Protein AF-0000000079731225 (afdb_homodimer)

Structure (mmCIF, N/CA/C/O backbone):
data_AF-0000000079731225-model_v1
#
loop_
_entity.id
_entity.type
_entity.pdbx_description
1 polymer 'Tetrapyrrole biosynthesis glutamyl-tRNA reductase dimerisation domain-containing protein'
#
loop_
_atom_site.group_PDB
_atom_site.id
_atom_site.type_symbol
_atom_site.label_atom_id
_atom_site.label_alt_id
_atom_site.label_comp_id
_atom_site.label_asym_id
_atom_site.label_entity_id
_atom_site.label_seq_id
_atom_site.pdbx_PDB_ins_code
_atom_site.Cartn_x
_atom_site.Cartn_y
_atom_site.Cartn_z
_atom_site.occupancy
_atom_site.B_iso_or_equiv
_atom_site.auth_seq_id
_atom_site.auth_comp_id
_atom_site.auth_asym_id
_atom_site.auth_atom_id
_atom_site.pdbx_PDB_model_num
ATOM 1 N N . MET A 1 1 ? -13.406 19.719 7.578 1 66.44 1 MET A N 1
ATOM 2 C CA . MET A 1 1 ? -13.445 18.781 6.449 1 66.44 1 MET A CA 1
ATOM 3 C C . MET A 1 1 ? -14.836 18.188 6.289 1 66.44 1 MET A C 1
ATOM 5 O O . MET A 1 1 ? -15.422 17.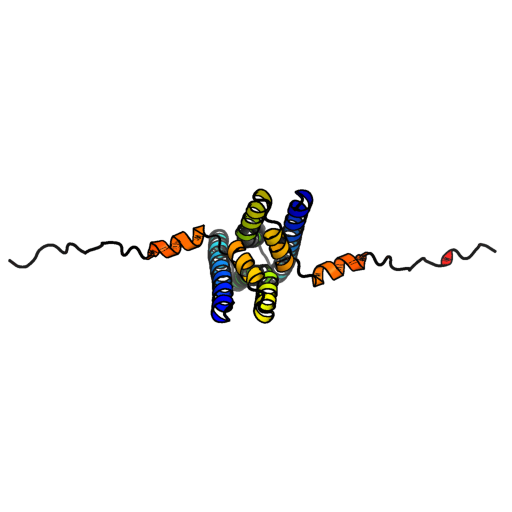688 7.254 1 66.44 1 MET A O 1
ATOM 9 N N . THR A 1 2 ? -15.281 18.391 5.051 1 76.5 2 THR A N 1
ATOM 10 C CA . THR A 1 2 ? -16.625 17.859 4.828 1 76.5 2 THR A CA 1
ATOM 11 C C . THR A 1 2 ? -16.578 16.359 4.609 1 76.5 2 THR A C 1
ATOM 13 O O . THR A 1 2 ? -15.562 15.812 4.18 1 76.5 2 THR A O 1
ATOM 16 N N . PRO A 1 3 ? -17.625 15.68 5.082 1 78 3 PRO A N 1
ATOM 17 C CA . PRO A 1 3 ? -17.703 14.234 4.844 1 78 3 PRO A CA 1
ATOM 18 C C . PRO A 1 3 ? -17.5 13.867 3.377 1 78 3 PRO A C 1
ATOM 20 O O . PRO A 1 3 ? -16.859 12.852 3.08 1 78 3 PRO A O 1
ATOM 23 N N . ALA A 1 4 ? -17.906 14.703 2.543 1 80.88 4 ALA A N 1
ATOM 24 C CA . ALA A 1 4 ? -17.75 14.445 1.114 1 80.88 4 ALA A CA 1
ATOM 25 C C . ALA A 1 4 ? -16.266 14.438 0.719 1 80.88 4 ALA A C 1
ATOM 27 O O . ALA A 1 4 ? -15.844 13.633 -0.108 1 80.88 4 ALA A O 1
ATOM 28 N N . GLU A 1 5 ? -15.547 15.25 1.285 1 78.56 5 GLU A N 1
ATOM 29 C CA . GLU A 1 5 ? -14.117 15.328 0.989 1 78.56 5 GLU A CA 1
ATOM 30 C C . GLU A 1 5 ? -13.383 14.086 1.482 1 78.56 5 GLU A C 1
ATOM 32 O O . GLU A 1 5 ? -12.5 13.562 0.795 1 78.56 5 GLU A O 1
ATOM 37 N N . ALA A 1 6 ? -13.82 13.609 2.602 1 80.31 6 ALA A N 1
ATOM 38 C CA . ALA A 1 6 ? -13.211 12.406 3.162 1 80.31 6 ALA A CA 1
ATOM 39 C C . ALA A 1 6 ? -13.492 11.188 2.283 1 80.31 6 ALA A C 1
ATOM 41 O O . ALA A 1 6 ? -12.594 10.383 2.016 1 80.31 6 ALA A O 1
ATOM 42 N N . VAL A 1 7 ? -14.68 11.125 1.823 1 84.31 7 VAL A N 1
ATOM 43 C CA . VAL A 1 7 ? -15.094 10.008 0.977 1 84.31 7 VAL A CA 1
ATOM 44 C C . VAL A 1 7 ? -14.328 10.055 -0.344 1 84.31 7 VAL A C 1
ATOM 46 O O . VAL A 1 7 ? -13.891 9.016 -0.851 1 84.31 7 VAL A O 1
ATOM 49 N N . ARG A 1 8 ? -14.133 11.234 -0.819 1 84.19 8 ARG A N 1
ATOM 50 C CA . ARG A 1 8 ? -13.406 11.398 -2.072 1 84.19 8 ARG A CA 1
ATOM 51 C C . ARG A 1 8 ? -11.938 11.008 -1.905 1 84.19 8 ARG A C 1
ATOM 53 O O . ARG A 1 8 ? -11.352 10.391 -2.795 1 84.19 8 ARG A O 1
ATOM 60 N N . ALA A 1 9 ? -11.359 11.359 -0.858 1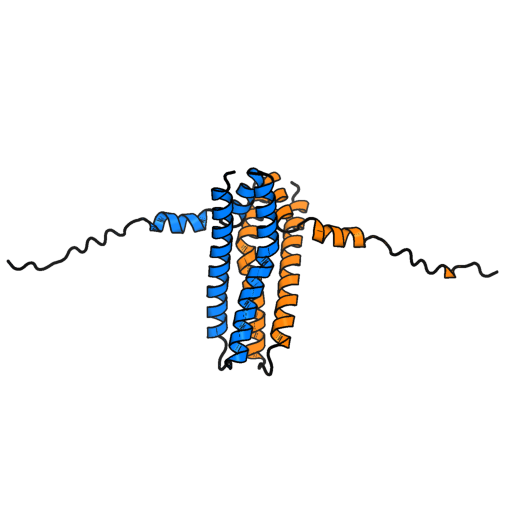 82.88 9 ALA A N 1
ATOM 61 C CA . ALA A 1 9 ? -9.977 11 -0.566 1 82.88 9 ALA A CA 1
ATOM 62 C C . ALA A 1 9 ? -9.812 9.484 -0.494 1 82.88 9 ALA A C 1
ATOM 64 O O . ALA A 1 9 ? -8.875 8.93 -1.08 1 82.88 9 ALA A O 1
ATOM 65 N N . LEU A 1 10 ? -10.758 8.867 0.137 1 88.75 10 LEU A N 1
ATOM 66 C CA . LEU A 1 10 ? -10.734 7.414 0.266 1 88.75 10 LEU A CA 1
ATOM 67 C C . LEU A 1 10 ? -10.875 6.746 -1.098 1 88.75 10 LEU A C 1
ATOM 69 O O . LEU A 1 10 ? -10.156 5.789 -1.399 1 88.75 10 LEU A O 1
ATOM 73 N N . ALA A 1 11 ? -11.75 7.312 -1.838 1 90.62 11 ALA A N 1
ATOM 74 C CA . ALA A 1 11 ? -11.969 6.773 -3.176 1 90.62 11 ALA A CA 1
ATOM 75 C C . ALA A 1 11 ? -10.719 6.906 -4.039 1 90.62 11 ALA A C 1
ATOM 77 O O . ALA A 1 11 ? -10.375 5.992 -4.789 1 90.62 11 ALA A O 1
ATOM 78 N N . ALA A 1 12 ? -10.07 7.992 -3.941 1 86.75 12 ALA A N 1
ATOM 79 C CA . ALA A 1 12 ? -8.859 8.227 -4.727 1 86.75 12 ALA A CA 1
ATOM 80 C C . ALA A 1 12 ? -7.762 7.238 -4.355 1 86.75 12 ALA A C 1
ATOM 82 O O . ALA A 1 12 ? -7.062 6.719 -5.23 1 86.75 12 ALA A O 1
ATOM 83 N N . ILE A 1 13 ? -7.652 6.977 -3.143 1 88.88 13 ILE A N 1
ATOM 84 C CA . ILE A 1 13 ? -6.648 6.039 -2.652 1 88.88 13 ILE A CA 1
ATOM 85 C C . ILE A 1 13 ? -6.973 4.633 -3.148 1 88.88 13 ILE A C 1
ATOM 87 O O . ILE A 1 13 ? -6.098 3.924 -3.65 1 88.88 13 ILE A O 1
ATOM 91 N N . HIS A 1 14 ? -8.25 4.293 -3.029 1 92.69 14 HIS A N 1
ATOM 92 C CA . HIS A 1 14 ? -8.664 2.965 -3.463 1 92.69 14 HIS A CA 1
ATOM 93 C C . HIS A 1 14 ? -8.508 2.805 -4.973 1 92.69 14 HIS A C 1
ATOM 95 O O . HIS A 1 14 ? -8.078 1.751 -5.445 1 92.69 14 HIS A O 1
ATOM 101 N N . ASP A 1 15 ? -8.844 3.832 -5.684 1 92.31 15 ASP A N 1
ATOM 102 C CA . ASP A 1 15 ? -8.711 3.789 -7.137 1 92.31 15 ASP A CA 1
ATOM 103 C C . ASP A 1 15 ? -7.254 3.607 -7.551 1 92.31 15 ASP A C 1
ATOM 105 O O . ASP A 1 15 ? -6.949 2.818 -8.445 1 92.31 15 ASP A O 1
ATOM 109 N N . HIS A 1 16 ? -6.387 4.297 -6.961 1 90.38 16 HIS A N 1
ATOM 110 C CA . HIS A 1 16 ? -4.961 4.16 -7.238 1 90.38 16 HIS A CA 1
ATOM 111 C C . HIS A 1 16 ? -4.465 2.758 -6.914 1 90.38 16 HIS A C 1
ATOM 113 O O . HIS A 1 16 ? -3.717 2.162 -7.691 1 90.38 16 HIS A O 1
ATOM 119 N N . GLY A 1 17 ? -4.898 2.229 -5.746 1 94.69 17 GLY A N 1
ATOM 120 C CA . GLY A 1 17 ? -4.562 0.86 -5.391 1 94.69 17 GLY A CA 1
ATOM 121 C C . GLY A 1 17 ? -5.043 -0.157 -6.406 1 94.69 17 GLY A C 1
ATOM 122 O O . GLY A 1 17 ? -4.316 -1.094 -6.746 1 94.69 17 GLY A O 1
ATOM 123 N N . GLU A 1 18 ? -6.238 0.085 -6.875 1 96.19 18 GLU A N 1
ATOM 124 C CA . GLU A 1 18 ? -6.809 -0.816 -7.871 1 96.19 18 GLU A CA 1
ATOM 125 C C . GLU A 1 18 ? -6.023 -0.765 -9.18 1 96.19 18 GLU A C 1
ATOM 127 O O . GLU A 1 18 ? -5.816 -1.794 -9.82 1 96.19 18 GLU A O 1
ATOM 132 N N . GLN A 1 19 ? -5.617 0.366 -9.578 1 95.75 19 GLN A N 1
ATOM 133 C CA . GLN A 1 19 ? -4.805 0.521 -10.781 1 95.75 19 GLN A CA 1
ATOM 134 C C . GLN A 1 19 ? -3.488 -0.243 -10.656 1 95.75 19 GLN A C 1
ATOM 136 O O . GLN A 1 19 ? -3.082 -0.943 -11.586 1 95.75 19 GLN A O 1
ATOM 141 N N . ILE A 1 20 ? -2.844 -0.109 -9.547 1 95.69 20 ILE A N 1
ATOM 142 C CA . ILE A 1 20 ? -1.591 -0.814 -9.297 1 95.69 20 ILE A CA 1
ATOM 143 C C . ILE A 1 20 ? -1.828 -2.322 -9.344 1 95.69 20 ILE A C 1
ATOM 145 O O . ILE A 1 20 ? -1.079 -3.057 -9.992 1 95.69 20 ILE A O 1
ATOM 149 N N . ARG A 1 21 ? -2.854 -2.719 -8.656 1 97.88 21 ARG A N 1
ATOM 150 C CA . ARG A 1 21 ? -3.201 -4.137 -8.609 1 97.88 21 ARG A CA 1
ATOM 151 C C . ARG A 1 21 ? -3.363 -4.707 -10.016 1 97.88 21 ARG A C 1
ATOM 153 O O . ARG A 1 21 ? -2.764 -5.734 -10.344 1 97.88 21 ARG A O 1
ATOM 160 N N . GLN A 1 22 ? -4.129 -4.051 -10.836 1 97.88 22 GLN A N 1
ATOM 161 C CA . GLN A 1 22 ? -4.41 -4.516 -12.188 1 97.88 22 GLN A CA 1
ATOM 162 C C . GLN A 1 22 ? -3.141 -4.539 -13.039 1 97.88 22 GLN A C 1
ATOM 164 O O . GLN A 1 22 ? -2.881 -5.512 -13.75 1 97.88 22 GLN A O 1
ATOM 169 N N . GLN A 1 23 ? -2.355 -3.527 -12.961 1 97.62 23 GLN A N 1
ATOM 170 C CA . GLN A 1 23 ? -1.14 -3.414 -13.758 1 97.62 23 GLN A CA 1
ATOM 171 C C . GLN A 1 23 ? -0.14 -4.508 -13.398 1 97.62 23 GLN A C 1
ATOM 173 O O . GLN A 1 23 ? 0.356 -5.219 -14.273 1 97.62 23 GLN A O 1
ATOM 178 N N . GLU A 1 24 ? 0.112 -4.648 -12.148 1 97.75 24 GLU A N 1
ATOM 179 C CA . GLU A 1 24 ? 1.1 -5.625 -11.695 1 97.75 24 GLU A CA 1
ATOM 180 C C . GLU A 1 24 ? 0.624 -7.051 -11.961 1 97.75 24 GLU A C 1
ATOM 182 O O . GLU A 1 24 ? 1.421 -7.918 -12.32 1 97.75 24 GLU A O 1
ATOM 187 N N . LEU A 1 25 ? -0.674 -7.297 -11.75 1 97.5 25 LEU A N 1
ATOM 188 C CA . LEU A 1 25 ? -1.224 -8.625 -12.016 1 97.5 25 LEU A CA 1
ATOM 189 C C . LEU A 1 25 ? -1.108 -8.977 -13.492 1 97.5 25 LEU A C 1
ATOM 191 O O . LEU A 1 25 ? -0.736 -10.102 -13.844 1 97.5 25 LEU A O 1
ATOM 195 N N . GLU A 1 26 ? -1.42 -8.055 -14.297 1 96.88 26 GLU A N 1
ATOM 196 C CA . GLU A 1 26 ? -1.322 -8.273 -15.734 1 96.88 26 GLU A CA 1
ATOM 197 C C . GLU A 1 26 ? 0.107 -8.617 -16.141 1 96.88 26 GLU A C 1
ATOM 199 O O . GLU A 1 26 ? 0.332 -9.547 -16.922 1 96.88 26 GLU A O 1
ATOM 204 N N . ILE A 1 27 ? 1.068 -7.922 -15.688 1 96.69 27 ILE A N 1
ATOM 205 C CA . ILE A 1 27 ? 2.479 -8.164 -15.977 1 96.69 27 ILE A CA 1
ATOM 206 C C . ILE A 1 27 ? 2.865 -9.57 -15.531 1 96.69 27 ILE A C 1
ATOM 208 O O . ILE A 1 27 ? 3.516 -10.305 -16.281 1 96.69 27 ILE A O 1
ATOM 212 N N . ALA A 1 28 ? 2.447 -9.953 -14.352 1 96.5 28 ALA A N 1
ATOM 213 C CA . ALA A 1 28 ? 2.787 -11.258 -13.797 1 96.5 28 ALA A CA 1
ATOM 214 C C . ALA A 1 28 ? 2.166 -12.383 -14.625 1 96.5 28 ALA A C 1
ATOM 216 O O . ALA A 1 28 ? 2.83 -13.375 -14.938 1 96.5 28 ALA A O 1
ATOM 217 N N . LEU A 1 29 ? 0.93 -12.234 -14.992 1 95.81 29 LEU A N 1
ATOM 218 C CA . LEU A 1 29 ? 0.22 -13.281 -15.711 1 95.81 29 LEU A CA 1
ATOM 219 C C . LEU A 1 29 ? 0.744 -13.414 -17.141 1 95.81 29 LEU A C 1
ATOM 221 O O . LEU A 1 29 ? 0.628 -14.484 -17.75 1 95.81 29 LEU A O 1
ATOM 225 N N . GLN A 1 30 ? 1.358 -12.383 -17.641 1 95.19 30 GLN A N 1
ATOM 226 C CA . GLN A 1 30 ? 1.988 -12.445 -18.953 1 95.19 30 GLN A CA 1
ATOM 227 C C . GLN A 1 30 ? 3.291 -13.234 -18.906 1 95.19 30 GLN A C 1
ATOM 229 O O . GLN A 1 30 ? 3.691 -13.844 -19.906 1 95.19 30 GLN A O 1
ATOM 234 N N . LYS A 1 31 ? 3.865 -13.211 -17.75 1 94 31 LYS A N 1
ATOM 235 C CA . LYS A 1 31 ? 5.152 -13.875 -17.578 1 94 31 LYS A CA 1
ATOM 236 C C . LYS A 1 31 ? 4.969 -15.344 -17.234 1 94 31 LYS A C 1
ATOM 238 O O . LYS A 1 31 ? 5.887 -16.156 -17.406 1 94 31 LYS A O 1
ATOM 243 N N . ILE A 1 32 ? 3.832 -15.648 -16.656 1 88.56 32 ILE A N 1
ATOM 244 C CA . ILE A 1 32 ? 3.602 -17.016 -16.188 1 88.56 32 ILE A CA 1
ATOM 245 C C . ILE A 1 32 ? 2.895 -17.812 -17.297 1 88.56 32 ILE A C 1
ATOM 247 O O . ILE A 1 32 ? 1.778 -17.469 -17.688 1 88.56 32 ILE A O 1
ATOM 251 N N . ASP A 1 33 ? 3.633 -18.844 -17.781 1 82.25 33 ASP A N 1
ATOM 252 C CA . ASP A 1 33 ? 3.02 -19.766 -18.734 1 82.25 33 ASP A CA 1
ATOM 253 C C . ASP A 1 33 ? 2.297 -20.906 -18.031 1 82.25 33 ASP A C 1
ATOM 255 O O . ASP A 1 33 ? 2.754 -21.375 -16.984 1 82.25 33 ASP A O 1
ATOM 259 N N . ASP A 1 34 ? 1.103 -21.312 -18.547 1 85.88 34 ASP A N 1
ATOM 260 C CA . ASP A 1 34 ? 0.452 -22.594 -18.25 1 85.88 34 ASP A CA 1
ATOM 261 C C . ASP A 1 34 ? 0.003 -22.656 -16.797 1 85.88 34 ASP A C 1
ATOM 263 O O . ASP A 1 34 ? 0.203 -23.672 -16.125 1 85.88 34 ASP A O 1
ATOM 267 N N . LEU A 1 35 ? -0.537 -21.641 -16.297 1 90.12 35 LEU A N 1
ATOM 268 C CA . LEU A 1 35 ? -1.22 -21.766 -15.016 1 90.12 35 LEU A CA 1
ATOM 269 C C . LEU A 1 35 ? -2.568 -22.453 -15.188 1 90.12 35 LEU A C 1
ATOM 271 O O . LEU A 1 35 ? -3.301 -22.172 -16.141 1 90.12 35 LEU A O 1
ATOM 275 N N . ASP A 1 36 ? -2.732 -23.391 -14.305 1 91.25 36 ASP A N 1
ATOM 276 C CA . ASP A 1 36 ? -4.102 -23.891 -14.312 1 91.25 36 ASP A CA 1
ATOM 277 C C . ASP A 1 36 ? -5.059 -22.906 -13.656 1 91.25 36 ASP A C 1
ATOM 279 O O . ASP A 1 36 ? -4.633 -21.859 -13.172 1 91.25 36 ASP A O 1
ATOM 283 N N . ASP A 1 37 ? -6.348 -23.156 -13.75 1 93.25 37 ASP A N 1
ATOM 284 C CA . ASP A 1 37 ? -7.371 -22.219 -13.305 1 93.25 37 ASP A CA 1
ATOM 285 C C . ASP A 1 37 ? -7.246 -21.938 -11.812 1 93.25 37 ASP A C 1
ATOM 287 O O . ASP A 1 37 ? -7.426 -20.797 -11.367 1 93.25 37 ASP A O 1
ATOM 291 N N . ASP A 1 38 ? -6.887 -22.938 -11.039 1 93.19 38 ASP A N 1
ATOM 292 C CA . ASP A 1 38 ? -6.758 -22.781 -9.594 1 93.19 38 ASP A CA 1
ATOM 293 C C . ASP A 1 38 ? -5.535 -21.938 -9.234 1 93.19 38 ASP A C 1
ATOM 295 O O . ASP A 1 38 ? -5.598 -21.078 -8.352 1 93.19 38 ASP A O 1
ATOM 299 N N . GLN A 1 39 ? -4.492 -22.172 -9.914 1 94.19 39 GLN A N 1
ATOM 300 C CA . GLN A 1 39 ? -3.268 -21.406 -9.711 1 94.19 39 GLN A CA 1
ATOM 301 C C . GLN A 1 39 ? -3.48 -19.938 -10.062 1 94.19 39 GLN A C 1
ATOM 303 O O . GLN A 1 39 ? -3.066 -19.047 -9.32 1 94.19 39 GLN A O 1
ATOM 308 N N . ARG A 1 40 ? -4.164 -19.75 -11.141 1 94.75 40 ARG A N 1
ATOM 309 C CA . ARG A 1 40 ? -4.445 -18.391 -11.586 1 94.75 40 ARG A CA 1
ATOM 310 C C . ARG A 1 40 ? -5.316 -17.656 -10.57 1 94.75 40 ARG A C 1
ATOM 312 O O . ARG A 1 40 ? -5.047 -16.5 -10.242 1 94.75 40 ARG A O 1
ATOM 319 N N . ALA A 1 41 ? -6.281 -18.266 -10.078 1 95.88 41 ALA A N 1
ATOM 320 C CA . ALA A 1 41 ? -7.168 -17.672 -9.078 1 95.88 41 ALA A CA 1
ATOM 321 C C . ALA A 1 41 ? -6.398 -17.312 -7.812 1 95.88 41 ALA A C 1
ATOM 323 O O . ALA A 1 41 ? -6.668 -16.281 -7.195 1 95.88 41 ALA A O 1
ATOM 324 N N . THR A 1 42 ? -5.434 -18.125 -7.473 1 96.81 42 THR A N 1
ATOM 325 C CA . THR A 1 42 ? -4.645 -17.859 -6.273 1 96.81 42 THR A CA 1
ATOM 326 C C . THR A 1 42 ? -3.732 -16.656 -6.473 1 96.81 42 THR A C 1
ATOM 328 O O . THR A 1 42 ? -3.557 -15.852 -5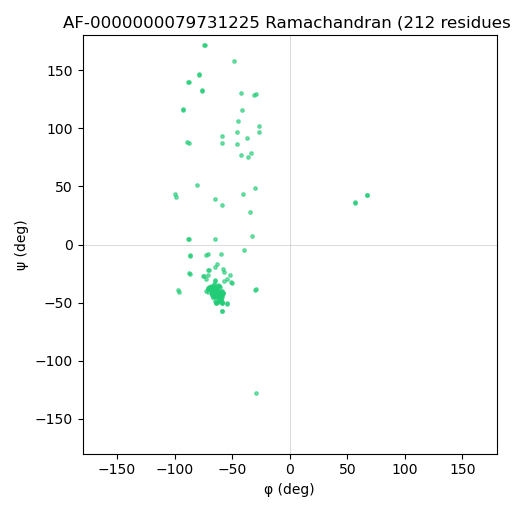.555 1 96.81 42 THR A O 1
ATOM 331 N N . VAL A 1 43 ? -3.232 -16.578 -7.641 1 96.69 43 VAL A N 1
ATOM 332 C CA . VAL A 1 43 ? -2.373 -15.445 -7.949 1 96.69 43 VAL A CA 1
ATOM 333 C C . VAL A 1 43 ? -3.197 -14.156 -7.934 1 96.69 43 VAL A C 1
ATOM 335 O O . VAL A 1 43 ? -2.76 -13.141 -7.395 1 96.69 43 VAL A O 1
ATOM 338 N N . GLU A 1 44 ? -4.379 -14.227 -8.477 1 97.38 44 GLU A N 1
ATOM 339 C CA . GLU A 1 44 ? -5.281 -13.078 -8.461 1 97.38 44 GLU A CA 1
ATOM 340 C C . GLU A 1 44 ? -5.664 -12.695 -7.039 1 97.38 44 GLU A C 1
ATOM 342 O O . GLU A 1 44 ? -5.691 -11.508 -6.695 1 97.38 44 GLU A O 1
ATOM 347 N N . ALA A 1 45 ? -5.91 -13.656 -6.25 1 97.81 45 ALA A N 1
ATOM 348 C CA . ALA A 1 45 ? -6.258 -13.406 -4.852 1 97.81 45 ALA A CA 1
ATOM 349 C C . ALA A 1 45 ? -5.094 -12.773 -4.098 1 97.81 45 ALA A C 1
ATOM 351 O O . ALA A 1 45 ? -5.297 -11.922 -3.234 1 97.81 45 ALA A O 1
ATOM 352 N N . LEU A 1 46 ? -3.916 -13.234 -4.398 1 97.81 46 LEU A N 1
ATOM 353 C CA . LEU A 1 46 ? -2.729 -12.656 -3.783 1 97.81 46 LEU A CA 1
ATOM 354 C C . LEU A 1 46 ? -2.631 -11.164 -4.082 1 97.81 46 LEU A C 1
ATOM 356 O O . LEU A 1 46 ? -2.404 -10.352 -3.178 1 97.81 46 LEU A O 1
ATOM 360 N N . ALA A 1 47 ? -2.783 -10.828 -5.344 1 98.06 47 ALA A N 1
ATOM 361 C CA . ALA A 1 47 ? -2.709 -9.422 -5.738 1 98.06 47 ALA A CA 1
ATOM 362 C C . ALA A 1 47 ? -3.754 -8.586 -5 1 98.06 47 ALA A C 1
ATOM 364 O O . ALA A 1 47 ? -3.455 -7.492 -4.516 1 98.06 47 ALA A O 1
ATOM 365 N N . ASP A 1 48 ? -4.918 -9.102 -4.883 1 97.75 48 ASP A N 1
ATOM 366 C CA . ASP A 1 48 ? -6.012 -8.43 -4.191 1 97.75 48 ASP A CA 1
ATOM 367 C C . ASP A 1 48 ? -5.68 -8.211 -2.717 1 97.75 48 ASP A C 1
ATOM 369 O O . ASP A 1 48 ? -5.777 -7.098 -2.207 1 97.75 48 ASP A O 1
ATOM 373 N N . ARG A 1 49 ? -5.25 -9.203 -2.074 1 96.88 49 ARG A N 1
ATOM 374 C CA . ARG A 1 49 ? -4.969 -9.141 -0.645 1 96.88 49 ARG A CA 1
ATOM 375 C C . ARG A 1 49 ? -3.791 -8.219 -0.359 1 96.88 49 ARG A C 1
ATOM 377 O O . ARG A 1 49 ? -3.787 -7.496 0.643 1 96.88 49 ARG A O 1
ATOM 384 N N . MET A 1 50 ? -2.84 -8.273 -1.203 1 97.12 50 MET A N 1
ATOM 385 C CA . MET A 1 50 ? -1.663 -7.43 -1.022 1 97.12 50 MET A CA 1
ATOM 386 C C . MET A 1 50 ? -2.053 -5.957 -0.998 1 97.12 50 MET A C 1
ATOM 388 O O . MET A 1 50 ? -1.675 -5.227 -0.081 1 97.12 50 MET A O 1
ATOM 392 N N . VAL A 1 51 ? -2.783 -5.543 -1.935 1 96.81 51 VAL A N 1
ATOM 393 C CA . VAL A 1 51 ? -3.189 -4.145 -2.025 1 96.81 51 VAL A CA 1
ATOM 394 C C . VAL A 1 51 ? -4.078 -3.785 -0.836 1 96.81 51 VAL A C 1
ATOM 396 O O . VAL A 1 51 ? -3.893 -2.738 -0.208 1 96.81 51 VAL A O 1
ATOM 399 N N . GLU A 1 52 ? -4.961 -4.648 -0.544 1 95.56 52 GLU A N 1
ATOM 400 C CA . GLU A 1 52 ? -5.871 -4.414 0.573 1 95.56 52 GLU A CA 1
ATOM 401 C C . GLU A 1 52 ? -5.109 -4.281 1.888 1 95.56 52 GLU A C 1
ATOM 403 O O . GLU A 1 52 ? -5.352 -3.352 2.66 1 95.56 52 GLU A O 1
ATOM 408 N N . GLN A 1 53 ? -4.25 -5.18 2.066 1 95.5 53 GLN A N 1
ATOM 409 C CA . GLN A 1 53 ? -3.543 -5.203 3.344 1 95.5 53 GLN A CA 1
ATOM 410 C C . GLN A 1 53 ? -2.59 -4.016 3.467 1 95.5 53 GLN A C 1
ATOM 412 O O . GLN A 1 53 ? -2.42 -3.459 4.551 1 95.5 53 GLN A O 1
ATOM 417 N N . VAL A 1 54 ? -1.955 -3.615 2.471 1 94.69 54 VAL A N 1
ATOM 418 C CA . VAL A 1 54 ? -1.027 -2.49 2.523 1 94.69 54 VAL A CA 1
ATOM 419 C C . VAL A 1 54 ? -1.801 -1.194 2.758 1 94.69 54 VAL A C 1
ATOM 421 O O . VAL A 1 54 ? -1.357 -0.327 3.514 1 94.69 54 VAL A O 1
ATOM 424 N N . LEU A 1 55 ? -3.004 -1.028 2.178 1 93.88 55 LEU A N 1
ATOM 425 C CA . LEU A 1 55 ? -3.771 0.21 2.25 1 93.88 55 LEU A CA 1
ATOM 426 C C . LEU A 1 55 ? -4.641 0.241 3.504 1 93.88 55 LEU A C 1
ATOM 428 O O . LEU A 1 55 ? -5.234 1.271 3.824 1 93.88 55 LEU A O 1
ATOM 432 N N . GLU A 1 56 ? -4.75 -0.792 4.207 1 93.12 56 GLU A N 1
ATOM 433 C CA . GLU A 1 56 ? -5.66 -0.891 5.344 1 93.12 56 GLU A CA 1
ATOM 434 C C . GLU A 1 56 ? -5.348 0.17 6.395 1 93.12 56 GLU A C 1
ATOM 436 O O . GLU A 1 56 ? -6.234 0.916 6.812 1 93.12 56 GLU A O 1
ATOM 441 N N . ALA A 1 57 ? -4.156 0.16 6.871 1 87.94 57 ALA A N 1
ATOM 442 C CA . ALA A 1 57 ? -3.791 1.035 7.98 1 87.94 57 ALA A CA 1
ATOM 443 C C . ALA A 1 57 ? -3.98 2.502 7.609 1 87.94 57 ALA A C 1
ATOM 445 O O . ALA A 1 57 ? -4.629 3.258 8.336 1 87.94 57 ALA A O 1
ATOM 446 N N . PRO A 1 58 ? -3.484 2.953 6.438 1 88.56 58 PRO A N 1
ATOM 447 C CA . PRO A 1 58 ? -3.695 4.359 6.09 1 88.56 58 PRO A CA 1
ATOM 448 C C . PRO A 1 58 ? -5.172 4.707 5.898 1 88.56 58 PRO A C 1
ATOM 450 O O . PRO A 1 58 ? -5.602 5.801 6.273 1 88.56 58 PRO A O 1
ATOM 453 N N . THR A 1 59 ? -5.918 3.826 5.359 1 89.5 59 THR A N 1
ATOM 454 C CA . THR A 1 59 ? -7.34 4.066 5.145 1 89.5 59 THR A CA 1
ATOM 455 C C . THR A 1 59 ? -8.078 4.152 6.477 1 89.5 59 THR A C 1
ATOM 457 O O . THR A 1 59 ? -8.898 5.051 6.684 1 89.5 59 THR A O 1
ATOM 460 N N . ARG A 1 60 ? -7.746 3.307 7.352 1 90.19 60 ARG A N 1
ATOM 461 C CA . ARG A 1 60 ? -8.359 3.332 8.672 1 90.19 60 ARG A CA 1
ATOM 462 C C . ARG A 1 60 ? -8.016 4.617 9.414 1 90.19 60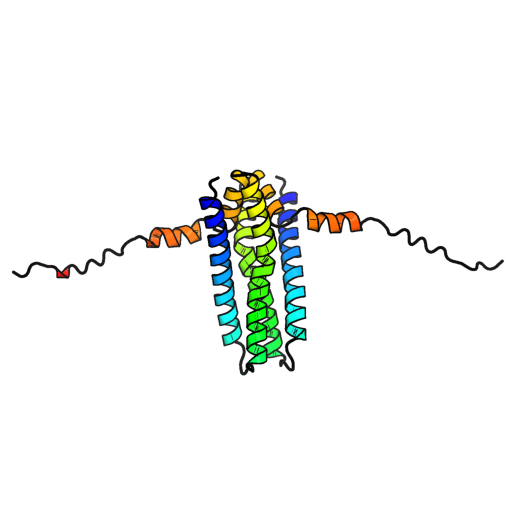 ARG A C 1
ATOM 464 O O . ARG A 1 60 ? -8.875 5.234 10.047 1 90.19 60 ARG A O 1
ATOM 471 N N . SER A 1 61 ? -6.766 4.918 9.422 1 86.94 61 SER A N 1
ATOM 472 C CA . SER A 1 61 ? -6.324 6.137 10.094 1 86.94 61 SER A CA 1
ATOM 473 C C . SER A 1 61 ? -6.988 7.371 9.5 1 86.94 61 SER A C 1
ATOM 475 O O . SER A 1 61 ? -7.348 8.305 10.219 1 86.94 61 SER A O 1
ATOM 477 N N . LEU A 1 62 ? -7.137 7.414 8.195 1 86.56 62 LEU A N 1
ATOM 478 C CA . LEU A 1 62 ? -7.797 8.523 7.516 1 86.56 62 LEU A CA 1
ATOM 479 C C . LEU A 1 62 ? -9.258 8.625 7.926 1 86.56 62 LEU A C 1
ATOM 481 O O . LEU A 1 62 ? -9.766 9.719 8.172 1 86.56 62 LEU A O 1
ATOM 485 N N . LEU A 1 63 ? -9.852 7.508 8.016 1 88.56 63 LEU A N 1
ATOM 486 C CA . LEU A 1 63 ? -11.242 7.473 8.445 1 88.56 63 LEU A CA 1
ATOM 487 C C . LEU A 1 63 ? -11.383 7.984 9.883 1 88.56 63 LEU A C 1
ATOM 489 O O . LEU A 1 63 ? -12.312 8.734 10.188 1 88.56 63 LEU A O 1
ATOM 493 N N . THR A 1 64 ? -10.414 7.547 10.688 1 87.56 64 THR A N 1
ATOM 494 C CA . THR A 1 64 ? -10.422 8.008 12.07 1 87.56 64 THR A CA 1
ATOM 495 C C . THR A 1 64 ? -10.242 9.523 12.141 1 87.56 64 THR A C 1
ATOM 497 O O . THR A 1 64 ? -10.961 10.203 12.875 1 87.56 64 THR A O 1
ATOM 500 N N . ALA A 1 65 ? -9.367 9.992 11.352 1 85.69 65 ALA A N 1
ATOM 501 C CA . ALA A 1 65 ? -9.125 11.43 11.297 1 85.69 65 ALA A CA 1
ATOM 502 C C . ALA A 1 65 ? -10.367 12.172 10.82 1 85.69 65 ALA A C 1
ATOM 504 O O . ALA A 1 65 ? -10.68 13.258 11.312 1 85.69 65 ALA A O 1
ATOM 505 N N . ALA A 1 66 ? -11.062 11.695 9.875 1 86.25 66 ALA A N 1
ATOM 506 C CA . ALA A 1 66 ? -12.281 12.305 9.359 1 86.25 66 ALA A CA 1
ATOM 507 C C . ALA A 1 66 ? -13.367 12.359 10.438 1 86.25 66 ALA A C 1
ATOM 509 O O . ALA A 1 66 ? -14.039 13.383 10.586 1 86.25 66 ALA A O 1
ATOM 510 N N . VAL A 1 67 ? -13.516 11.336 11.219 1 87.75 67 VAL A N 1
ATOM 511 C CA . VAL A 1 67 ? -14.508 11.25 12.281 1 87.75 67 VAL A CA 1
ATOM 512 C C . VAL A 1 67 ? -14.188 12.281 13.367 1 87.75 67 VAL A C 1
ATOM 514 O O . VAL A 1 67 ? -15.094 12.891 13.938 1 87.75 67 VAL A O 1
ATOM 517 N N . GLU A 1 68 ? -12.922 12.492 13.547 1 89.06 68 GLU A N 1
ATOM 518 C CA . GLU A 1 68 ? -12.477 13.422 14.578 1 89.06 68 GLU A CA 1
ATOM 519 C C . GLU A 1 68 ? -12.398 14.844 14.039 1 89.06 68 GLU A C 1
ATOM 521 O O . GLU A 1 68 ? -11.945 15.758 14.734 1 89.06 68 GLU A O 1
ATOM 526 N N . ASN A 1 69 ? -12.828 15.016 12.797 1 87.5 69 ASN A N 1
ATOM 527 C CA . ASN A 1 69 ? -12.828 16.312 12.125 1 87.5 69 ASN A CA 1
ATOM 528 C C . ASN A 1 69 ? -11.438 16.922 12.094 1 87.5 69 ASN A C 1
ATOM 530 O O . ASN A 1 69 ? -11.281 18.141 12.273 1 87.5 69 ASN A O 1
ATOM 534 N N . ASP A 1 70 ? -10.5 16.078 11.945 1 86.75 70 ASP A N 1
ATOM 535 C CA . ASP A 1 70 ? -9.109 16.5 11.805 1 86.75 70 ASP A CA 1
ATOM 536 C C . ASP A 1 70 ? -8.766 16.781 10.344 1 86.75 70 ASP A C 1
ATOM 538 O O . ASP A 1 70 ? -8.203 15.914 9.664 1 86.75 70 ASP A O 1
ATOM 542 N N . GLU A 1 71 ? -9 17.969 9.898 1 83.94 71 GLU A N 1
ATOM 543 C CA . GLU A 1 71 ? -8.875 18.359 8.5 1 83.94 71 GLU A CA 1
ATOM 544 C C . GLU A 1 71 ? -7.418 18.344 8.047 1 83.94 71 GLU A C 1
ATOM 546 O O . GLU A 1 71 ? -7.125 18 6.895 1 83.94 71 GLU A O 1
ATOM 551 N N . GLU A 1 72 ? -6.621 18.703 8.914 1 84.31 72 GLU A N 1
ATOM 552 C CA . GLU A 1 72 ? -5.203 18.75 8.578 1 84.31 72 GLU A CA 1
ATOM 553 C C . GLU A 1 72 ? -4.648 17.359 8.281 1 84.31 72 GLU A C 1
ATOM 555 O O . GLU A 1 72 ? -3.924 17.172 7.305 1 84.31 72 GLU A O 1
ATOM 560 N N . THR A 1 73 ? -5.031 16.391 9.062 1 83.75 73 THR A N 1
ATOM 561 C CA . THR A 1 73 ? -4.59 15.016 8.867 1 83.75 73 THR A CA 1
ATOM 562 C C . THR A 1 73 ? -5.137 14.453 7.559 1 83.75 73 THR A C 1
ATOM 564 O O . THR A 1 73 ? -4.406 13.805 6.809 1 83.75 73 THR A O 1
ATOM 567 N N . VAL A 1 74 ? -6.34 14.727 7.285 1 83.81 74 VAL A N 1
ATOM 568 C CA . VAL A 1 74 ? -6.965 14.234 6.062 1 83.81 74 VAL A CA 1
ATOM 569 C C . VAL A 1 74 ? -6.27 14.844 4.848 1 83.81 74 VAL A C 1
ATOM 571 O O . VAL A 1 74 ? -5.945 14.133 3.893 1 83.81 74 VAL A O 1
ATOM 574 N N . ALA A 1 75 ? -6.012 16.125 4.91 1 83.06 75 ALA A N 1
ATOM 575 C CA . ALA A 1 75 ? -5.352 16.812 3.803 1 83.06 75 ALA A CA 1
ATOM 576 C C . ALA A 1 75 ? -3.945 16.266 3.574 1 83.06 75 ALA A C 1
ATOM 578 O O . ALA A 1 75 ? -3.531 16.062 2.43 1 83.06 75 ALA A O 1
ATOM 579 N N . THR A 1 76 ? -3.264 15.992 4.594 1 83.94 76 THR A N 1
ATOM 580 C CA . THR A 1 76 ? -1.906 15.469 4.5 1 83.94 76 THR A CA 1
ATOM 581 C C . THR A 1 76 ? -1.91 14.062 3.918 1 83.94 76 THR A C 1
ATOM 583 O O . THR A 1 76 ? -1.084 13.734 3.064 1 83.94 76 THR A O 1
ATOM 586 N N . ALA A 1 77 ? -2.875 13.266 4.387 1 82.56 77 ALA A N 1
ATOM 587 C CA . ALA A 1 77 ? -2.998 11.906 3.867 1 82.56 77 ALA A CA 1
ATOM 588 C C . ALA A 1 77 ? -3.221 11.906 2.357 1 82.56 77 ALA A C 1
ATOM 590 O O . ALA A 1 77 ? -2.58 11.148 1.626 1 82.56 77 ALA A O 1
ATOM 591 N N . LEU A 1 78 ? -4.016 12.75 1.948 1 80.81 78 LEU A N 1
ATOM 592 C CA . LEU A 1 78 ? -4.316 12.852 0.524 1 80.81 78 LEU A CA 1
ATOM 593 C C . LEU A 1 78 ? -3.084 13.289 -0.261 1 80.81 78 LEU A C 1
ATOM 595 O O . LEU A 1 78 ? -2.822 12.773 -1.352 1 80.81 78 LEU A O 1
ATOM 599 N N . SER A 1 79 ? -2.408 14.164 0.228 1 82.75 79 SER A N 1
ATOM 600 C CA . SER A 1 79 ? -1.207 14.656 -0.444 1 82.75 79 SER A CA 1
ATOM 601 C C . SER A 1 79 ? -0.147 13.562 -0.542 1 82.75 79 SER A C 1
ATOM 603 O O . SER A 1 79 ? 0.629 13.523 -1.499 1 82.75 79 SER A O 1
ATOM 605 N N . LEU A 1 80 ? -0.162 12.711 0.436 1 84.38 80 LEU A N 1
ATOM 606 C CA . LEU A 1 80 ? 0.829 11.641 0.468 1 84.38 80 LEU A CA 1
ATOM 607 C C . LEU A 1 80 ? 0.557 10.609 -0.626 1 84.38 80 LEU A C 1
ATOM 609 O O . LEU A 1 80 ? 1.491 10.086 -1.232 1 84.38 80 LEU A O 1
ATOM 613 N N . PHE A 1 81 ? -0.702 10.359 -0.827 1 85.25 81 PHE A N 1
ATOM 614 C CA . PHE A 1 81 ? -1.057 9.258 -1.716 1 85.25 81 PHE A CA 1
ATOM 615 C C . PHE A 1 81 ? -1.354 9.773 -3.119 1 85.25 81 PHE A C 1
ATOM 617 O O . PHE A 1 81 ? -1.229 9.031 -4.098 1 85.25 81 PHE A O 1
ATOM 624 N N . VAL A 1 82 ? -1.962 10.812 -3.172 1 70.81 82 VAL A N 1
ATOM 625 C CA . VAL A 1 82 ? -2.43 11.305 -4.465 1 70.81 82 VAL A CA 1
ATOM 626 C C . VAL A 1 82 ? -1.48 12.383 -4.98 1 70.81 82 VAL A C 1
ATOM 628 O O . VAL A 1 82 ? -1.421 13.484 -4.426 1 70.81 82 VAL A O 1
ATOM 631 N N . ASP A 1 83 ? -0.212 12.227 -4.891 1 58.91 83 ASP A N 1
ATOM 632 C CA . ASP A 1 83 ? 0.679 13.266 -5.383 1 58.91 83 ASP A CA 1
ATOM 633 C C . ASP A 1 83 ? 0.054 14.008 -6.562 1 58.91 83 ASP A C 1
ATOM 635 O O . ASP A 1 83 ? -0.778 13.453 -7.281 1 58.91 83 ASP A O 1
ATOM 639 N N . GLY A 1 84 ? 0.062 15.359 -6.406 1 47.53 84 GLY A N 1
ATOM 640 C CA . GLY A 1 84 ? -0.363 16.297 -7.438 1 47.53 84 GLY A CA 1
ATOM 641 C C . GLY A 1 84 ? -0.125 15.781 -8.844 1 47.53 84 GLY A C 1
ATOM 642 O O . GLY A 1 84 ? -0.82 16.188 -9.781 1 47.53 84 GLY A O 1
ATOM 643 N N . GLU A 1 85 ? 0.925 15.164 -9.047 1 44.91 85 GLU A N 1
ATOM 644 C CA . GLU A 1 85 ? 1.214 14.992 -10.469 1 44.91 85 GLU A CA 1
ATOM 645 C C . GLU A 1 85 ? 0.235 14.016 -11.117 1 44.91 85 GLU A C 1
ATOM 647 O O . GLU A 1 85 ? 0.02 14.055 -12.328 1 44.91 85 GLU A O 1
ATOM 652 N N . SER A 1 86 ? -0.1 13.062 -10.406 1 45.41 86 SER A N 1
ATOM 653 C CA . SER A 1 86 ? -1.046 12.156 -11.047 1 45.41 86 SER A CA 1
ATOM 654 C C . SER A 1 86 ? -2.389 12.836 -11.289 1 45.41 86 SER A C 1
ATOM 656 O O . SER A 1 86 ? -3.209 12.344 -12.062 1 45.41 86 SER A O 1
ATOM 658 N N . VAL A 1 87 ? -2.781 13.641 -10.406 1 40.16 87 VAL A N 1
ATOM 659 C CA . VAL A 1 87 ? -4 14.406 -10.656 1 40.16 87 VAL A CA 1
ATOM 660 C C . VAL A 1 87 ? -3.797 15.32 -11.859 1 40.16 87 VAL A C 1
ATOM 662 O O . VAL A 1 87 ? -4.758 15.898 -12.375 1 40.16 87 VAL A O 1
ATOM 665 N N . GLU A 1 88 ? -2.607 15.836 -11.922 1 38.38 88 GLU A N 1
ATOM 666 C CA . GLU A 1 88 ? -2.498 16.688 -13.102 1 38.38 88 GLU A CA 1
ATOM 667 C C . GLU A 1 88 ? -2.82 15.914 -14.375 1 38.38 88 GLU A C 1
ATOM 669 O O . GLU A 1 88 ? -2.943 16.5 -15.453 1 38.38 88 GLU A O 1
ATOM 674 N N . ARG A 1 89 ? -2.494 14.641 -14.297 1 37.34 89 ARG A N 1
ATOM 675 C CA . ARG A 1 89 ? -2.807 14 -15.57 1 37.34 89 ARG A CA 1
ATOM 676 C C . ARG A 1 89 ? -4.312 13.961 -15.805 1 37.34 89 ARG A C 1
ATOM 678 O O . ARG A 1 89 ? -4.77 14.07 -16.953 1 37.34 89 ARG A O 1
ATOM 685 N N . GLU A 1 90 ? -5.02 13.633 -14.766 1 38.47 90 GLU A N 1
ATOM 686 C CA . GLU A 1 90 ? -6.453 13.539 -15.031 1 38.47 90 GLU A CA 1
ATOM 687 C C . GLU A 1 90 ? -7.062 14.922 -15.258 1 38.47 90 GLU A C 1
ATOM 689 O O . GLU A 1 90 ? -8.203 15.039 -15.719 1 38.47 90 GLU A O 1
ATOM 694 N N . ALA A 1 91 ? -6.453 15.945 -14.695 1 38.06 91 ALA A N 1
ATOM 695 C CA . ALA A 1 91 ? -7.105 17.219 -15.023 1 38.06 91 ALA A CA 1
ATOM 696 C C . ALA A 1 91 ? -6.992 17.516 -16.516 1 38.06 91 ALA A C 1
ATOM 698 O O . ALA A 1 91 ? -7.805 18.266 -17.062 1 38.06 91 ALA A O 1
ATOM 699 N N . ASP A 1 92 ? -5.797 17.25 -17.031 1 35.38 92 ASP A N 1
ATOM 700 C CA . ASP A 1 92 ? -5.707 17.672 -18.422 1 35.38 92 ASP A CA 1
ATOM 701 C C . ASP A 1 92 ? -6.508 16.75 -19.328 1 35.38 92 ASP A C 1
ATOM 703 O O . ASP A 1 92 ? -6.359 16.781 -20.547 1 35.38 92 ASP A O 1
ATOM 707 N N . CYS A 1 93 ? -6.961 15.648 -18.688 1 37.69 93 CYS A N 1
ATOM 708 C CA . CYS A 1 93 ? -7.73 14.875 -19.656 1 37.69 93 CYS A CA 1
ATOM 709 C C . CYS A 1 93 ? -8.875 15.711 -20.234 1 37.69 93 CYS A C 1
ATOM 711 O O . CYS A 1 93 ? -9.68 15.203 -21.016 1 37.69 93 CYS A O 1
ATOM 713 N N . SER A 1 94 ? -9.234 16.719 -19.516 1 34.44 94 SER A N 1
ATOM 714 C CA . SER A 1 94 ? -10.344 17.406 -20.172 1 34.44 94 SER A CA 1
ATOM 715 C C . SER A 1 94 ? -9.922 18.016 -21.5 1 34.44 94 SER A C 1
ATOM 717 O O . SER A 1 94 ? -10.656 18.812 -22.094 1 34.44 94 SER A O 1
ATOM 719 N N . SER A 1 95 ? -8.617 18.203 -21.703 1 34.22 95 SER A N 1
ATOM 720 C CA . SER A 1 95 ? -8.617 18.938 -22.953 1 34.22 95 SER A CA 1
ATOM 721 C C . SER A 1 95 ? -9.297 18.125 -24.062 1 34.22 95 SER A C 1
ATOM 723 O O . SER A 1 95 ? -8.906 17 -24.344 1 34.22 95 SER A O 1
ATOM 725 N N . PRO A 1 96 ? -10.562 18.422 -24.172 1 35.69 96 PRO A N 1
ATOM 726 C CA . PRO A 1 96 ? -11.289 17.953 -25.359 1 35.69 96 PRO A CA 1
ATOM 727 C C . PRO A 1 96 ? -10.438 17.969 -26.625 1 35.69 96 PRO A C 1
ATOM 729 O O . PRO A 1 96 ? -9.75 18.953 -26.891 1 35.69 96 PRO A O 1
ATOM 732 N N . GLY A 1 97 ? -9.516 17.109 -26.891 1 34.22 97 GLY A N 1
ATOM 733 C CA . GLY A 1 97 ? -8.969 16.984 -28.219 1 34.22 97 GLY A CA 1
ATOM 734 C C . GLY A 1 97 ? -9.93 17.422 -29.312 1 34.22 97 GLY A C 1
ATOM 735 O O . GLY A 1 97 ? -11.133 17.188 -29.203 1 34.22 97 GLY A O 1
ATOM 736 N N . LYS A 1 98 ? -9.695 18.672 -29.844 1 37.38 98 LYS A N 1
ATOM 737 C CA . LYS A 1 98 ? -10.195 19.281 -31.078 1 37.38 98 LYS A CA 1
ATOM 738 C C . LYS A 1 98 ? -10.352 18.234 -32.188 1 37.38 98 LYS A C 1
ATOM 740 O O . LYS A 1 98 ? -9.547 18.188 -33.125 1 37.38 98 LYS A O 1
ATOM 745 N N . SER A 1 99 ? -10.578 17.062 -31.922 1 34.53 99 SER A N 1
ATOM 746 C CA . SER A 1 99 ? -10.836 16.266 -33.125 1 34.53 99 SER A CA 1
ATOM 747 C C . SER A 1 99 ? -12.023 16.812 -33.906 1 34.53 99 SER A C 1
ATOM 749 O O . SER A 1 99 ? -13.18 16.609 -33.531 1 34.53 99 SER A O 1
ATOM 751 N N . ILE A 1 100 ? -12.195 18.219 -33.875 1 34.97 100 ILE A N 1
ATOM 752 C CA . ILE A 1 100 ? -13.281 18.453 -34.844 1 34.97 100 ILE A CA 1
ATOM 753 C C . ILE A 1 100 ? -13.031 17.656 -36.125 1 34.97 100 ILE A C 1
ATOM 755 O O . ILE A 1 100 ? -11.945 17.719 -36.688 1 34.97 100 ILE A O 1
ATOM 759 N N . PRO A 1 101 ? -13.617 16.609 -36.156 1 34.12 101 PRO A N 1
ATOM 760 C CA . PRO A 1 101 ? -13.656 15.844 -37.406 1 34.12 101 PRO A CA 1
ATOM 761 C C . PRO A 1 101 ? -13.898 16.734 -38.625 1 34.12 101 PRO A C 1
ATOM 763 O O . PRO A 1 101 ? -14.859 17.5 -38.656 1 34.12 101 PRO A O 1
ATOM 766 N N . GLU A 1 102 ? -12.875 17.5 -39.156 1 37.34 102 GLU A N 1
ATOM 767 C CA . GLU A 1 102 ? -13 18.125 -40.469 1 37.34 102 GLU A CA 1
ATOM 768 C C . GLU A 1 102 ? -13.672 17.203 -41.469 1 37.34 102 GLU A C 1
ATOM 770 O O . GLU A 1 102 ? -13.055 16.266 -41.969 1 37.34 102 GLU A O 1
ATOM 775 N N . PHE A 1 103 ? -14.672 16.562 -41.125 1 31.59 103 PHE A N 1
ATOM 776 C CA . PHE A 1 103 ? -15.383 15.789 -42.125 1 31.59 103 PHE A CA 1
ATOM 777 C C . PHE A 1 103 ? -15.5 16.578 -43.438 1 31.59 103 PHE A C 1
ATOM 779 O O . PHE A 1 103 ? -15.938 17.734 -43.438 1 31.59 103 PHE A O 1
ATOM 786 N N . ALA A 1 104 ? -14.844 16.062 -44.594 1 34.84 104 ALA A N 1
ATOM 787 C CA . ALA A 1 104 ? -14.578 16.047 -46.031 1 34.84 104 ALA A CA 1
ATOM 788 C C . ALA A 1 104 ? -15.789 16.531 -46.812 1 34.84 104 ALA A C 1
ATOM 790 O O . ALA A 1 104 ? -15.703 17.531 -47.562 1 34.84 104 ALA A O 1
ATOM 791 N N . ARG A 1 105 ? -16.156 15.602 -47.844 1 31.3 105 ARG A N 1
ATOM 792 C CA . ARG A 1 105 ? -16.578 15.547 -49.25 1 31.3 105 ARG A CA 1
ATOM 793 C C . ARG A 1 105 ? -18.062 15.836 -49.406 1 31.3 105 ARG A C 1
ATOM 795 O O . ARG A 1 105 ? -18.891 14.977 -49.094 1 31.3 105 ARG A O 1
ATOM 802 N N . ALA A 1 106 ? -18.469 16.797 -48.906 1 28.58 106 ALA A N 1
ATOM 803 C CA . ALA A 1 106 ? -19.891 17 -49.156 1 28.58 106 ALA A CA 1
ATOM 804 C C . ALA A 1 106 ? -20.203 16.828 -50.656 1 28.58 106 ALA A C 1
ATOM 806 O O . ALA A 1 106 ? -19.344 17.094 -51.5 1 28.58 106 ALA A O 1
ATOM 807 N N . GLN A 1 107 ? -21.5 16.531 -50.969 1 28.22 107 GLN A N 1
ATOM 808 C CA . GLN A 1 107 ? -22.359 16.281 -52.125 1 28.22 107 GLN A CA 1
ATOM 809 C C . GLN A 1 107 ? -22.234 17.391 -53.156 1 28.22 107 GLN A C 1
ATOM 811 O O . GLN A 1 107 ? -22.562 17.203 -54.312 1 28.22 107 GLN A O 1
ATOM 816 N N . ASP A 1 108 ? -21.891 18.641 -52.906 1 24.38 108 ASP A N 1
ATOM 817 C CA . ASP A 1 108 ? -21.906 19.406 -54.156 1 24.38 108 ASP A CA 1
ATOM 818 C C . ASP A 1 108 ? -20.609 19.203 -54.938 1 24.38 108 ASP A C 1
ATOM 820 O O . ASP A 1 108 ? -19.531 19.172 -54.344 1 24.38 108 ASP A O 1
ATOM 824 N N . MET B 1 1 ? 11.781 18.688 12.32 1 67.06 1 MET B N 1
ATOM 825 C CA . MET B 1 1 ? 11.961 17.25 12.227 1 67.06 1 MET B CA 1
ATOM 826 C C . MET B 1 1 ? 13.406 16.891 11.891 1 67.06 1 MET B C 1
ATOM 828 O O . MET B 1 1 ? 13.992 17.453 10.961 1 67.06 1 MET B O 1
ATOM 832 N N . THR B 1 2 ? 13.891 16.031 12.797 1 76.44 2 THR B N 1
ATOM 833 C CA . THR B 1 2 ? 15.281 15.68 12.555 1 76.44 2 THR B CA 1
ATOM 834 C C . THR B 1 2 ? 15.383 14.633 11.445 1 76.44 2 THR B C 1
ATOM 836 O O . THR B 1 2 ? 14.438 13.891 11.195 1 76.44 2 THR B O 1
ATOM 839 N N . PRO B 1 3 ? 16.453 14.727 10.688 1 78.19 3 PRO B N 1
ATOM 840 C CA . PRO B 1 3 ? 16.688 13.719 9.648 1 78.19 3 PRO B CA 1
ATOM 841 C C . PRO B 1 3 ? 16.578 12.289 10.18 1 78.19 3 PRO B C 1
ATOM 843 O O . PRO B 1 3 ? 16.047 11.406 9.492 1 78.19 3 PRO B O 1
ATOM 846 N N . ALA B 1 4 ? 16.938 12.109 11.359 1 80.94 4 ALA B N 1
ATOM 847 C CA . ALA B 1 4 ? 16.875 10.781 11.961 1 80.94 4 ALA B CA 1
ATOM 848 C C . ALA B 1 4 ? 15.422 10.328 12.117 1 80.94 4 ALA B C 1
ATOM 850 O O . ALA B 1 4 ? 15.109 9.148 11.914 1 80.94 4 ALA B O 1
ATOM 851 N N . GLU B 1 5 ? 14.594 11.195 12.422 1 78.81 5 GLU B N 1
ATOM 852 C CA . GLU B 1 5 ? 13.18 10.867 12.586 1 78.81 5 GLU B CA 1
ATOM 853 C C . GLU B 1 5 ? 12.539 10.492 11.25 1 78.81 5 GLU B C 1
ATOM 855 O O . GLU B 1 5 ? 11.742 9.555 11.18 1 78.81 5 GLU B O 1
ATOM 860 N N . ALA B 1 6 ? 12.969 11.172 10.234 1 80.5 6 ALA B N 1
ATOM 861 C CA . ALA B 1 6 ? 12.445 10.891 8.898 1 80.5 6 ALA B CA 1
ATOM 862 C C . ALA B 1 6 ? 12.875 9.5 8.43 1 80.5 6 ALA B C 1
ATOM 864 O O . ALA B 1 6 ? 12.07 8.75 7.879 1 80.5 6 ALA B O 1
ATOM 865 N N . VAL B 1 7 ? 14.086 9.203 8.695 1 84.44 7 VAL B N 1
ATOM 866 C CA . VAL B 1 7 ? 14.633 7.914 8.289 1 84.44 7 VAL B CA 1
ATOM 867 C C . VAL B 1 7 ? 13.93 6.793 9.055 1 84.44 7 VAL B C 1
ATOM 869 O O . VAL B 1 7 ? 13.617 5.746 8.484 1 84.44 7 VAL B O 1
ATOM 872 N N . ARG B 1 8 ? 13.656 7.07 10.281 1 84.06 8 ARG B N 1
ATOM 873 C CA . ARG B 1 8 ? 12.969 6.074 11.102 1 84.06 8 ARG B CA 1
ATOM 874 C C . ARG B 1 8 ? 11.539 5.855 10.617 1 84.06 8 ARG B C 1
ATOM 876 O O . ARG B 1 8 ? 11.055 4.723 10.594 1 84.06 8 ARG B O 1
ATOM 883 N N . ALA B 1 9 ? 10.883 6.855 10.273 1 82.88 9 ALA B N 1
ATOM 884 C CA . ALA B 1 9 ? 9.523 6.762 9.742 1 82.88 9 ALA B CA 1
ATOM 885 C C . ALA B 1 9 ? 9.492 5.941 8.461 1 82.88 9 ALA B C 1
ATOM 887 O O . ALA B 1 9 ? 8.648 5.062 8.297 1 82.88 9 ALA B O 1
ATOM 888 N N . LEU B 1 10 ? 10.469 6.188 7.629 1 88.75 10 LEU B N 1
ATOM 889 C CA . LEU B 1 10 ? 10.57 5.457 6.371 1 88.75 10 LEU B CA 1
ATOM 890 C C . LEU B 1 10 ? 10.82 3.975 6.617 1 88.75 10 LEU B C 1
ATOM 892 O O . LEU B 1 10 ? 10.211 3.117 5.977 1 88.75 10 LEU B O 1
ATOM 896 N N . ALA B 1 11 ? 11.688 3.77 7.547 1 90.62 11 ALA B N 1
ATOM 897 C CA . ALA B 1 11 ? 12.016 2.389 7.887 1 90.62 11 ALA B CA 1
ATOM 898 C C . ALA B 1 11 ? 10.797 1.651 8.438 1 90.62 11 ALA B C 1
ATOM 900 O O . ALA B 1 11 ? 10.57 0.485 8.102 1 90.62 11 ALA B O 1
ATOM 901 N N . ALA B 1 12 ? 10.055 2.297 9.234 1 86.88 12 ALA B N 1
ATOM 902 C CA . ALA B 1 12 ? 8.867 1.682 9.828 1 86.88 12 ALA B CA 1
ATOM 903 C C . ALA B 1 12 ? 7.844 1.321 8.75 1 86.88 12 ALA B C 1
ATOM 905 O O . ALA B 1 12 ? 7.238 0.249 8.797 1 86.88 12 ALA B O 1
ATOM 906 N N . ILE B 1 13 ? 7.699 2.154 7.84 1 88.88 13 ILE B N 1
ATOM 907 C CA . ILE B 1 13 ? 6.762 1.93 6.742 1 88.88 13 ILE B CA 1
ATOM 908 C C . ILE B 1 13 ? 7.238 0.751 5.895 1 88.88 13 ILE B C 1
ATOM 910 O O . ILE B 1 13 ? 6.449 -0.138 5.562 1 88.88 13 ILE B O 1
ATOM 914 N N . HIS B 1 14 ? 8.531 0.771 5.602 1 92.62 14 HIS B N 1
ATOM 915 C CA . HIS B 1 14 ? 9.086 -0.303 4.789 1 92.62 14 HIS B CA 1
ATOM 916 C C . HIS B 1 14 ? 9.016 -1.641 5.52 1 92.62 14 HIS B C 1
ATOM 918 O O . HIS B 1 14 ? 8.703 -2.668 4.91 1 92.62 14 HIS B O 1
ATOM 924 N N . ASP B 1 15 ? 9.297 -1.608 6.777 1 92.31 15 ASP B N 1
ATOM 925 C CA . ASP B 1 15 ? 9.234 -2.832 7.57 1 92.31 15 ASP B CA 1
ATOM 926 C C . ASP B 1 15 ? 7.816 -3.404 7.594 1 92.31 15 ASP B C 1
ATOM 928 O O . ASP B 1 15 ? 7.629 -4.613 7.461 1 92.31 15 ASP B O 1
ATOM 932 N N . HIS B 1 16 ? 6.867 -2.602 7.777 1 90.44 16 HIS B N 1
ATOM 933 C CA . HIS B 1 16 ? 5.473 -3.037 7.762 1 90.44 16 HIS B CA 1
ATOM 934 C C . HIS B 1 16 ? 5.094 -3.619 6.406 1 90.44 16 HIS B C 1
ATOM 936 O O . HIS B 1 16 ? 4.441 -4.664 6.332 1 90.44 16 HIS B O 1
ATOM 942 N N . GLY B 1 17 ? 5.512 -2.934 5.328 1 94.62 17 GLY B N 1
ATOM 943 C CA . GLY B 1 17 ? 5.285 -3.451 3.986 1 94.62 17 GLY B CA 1
ATOM 944 C C . GLY B 1 17 ? 5.902 -4.816 3.762 1 94.62 17 GLY B C 1
ATOM 945 O O . GLY B 1 17 ? 5.281 -5.695 3.156 1 94.62 17 GLY B O 1
ATOM 946 N N . GLU B 1 18 ? 7.094 -4.949 4.281 1 96.19 18 GLU B N 1
ATOM 947 C CA . GLU B 1 18 ? 7.793 -6.227 4.145 1 96.19 18 GLU B CA 1
ATOM 948 C C . GLU B 1 18 ? 7.066 -7.336 4.902 1 96.19 18 GLU B C 1
ATOM 950 O O . GLU B 1 18 ? 6.984 -8.469 4.426 1 96.19 18 GLU B O 1
ATOM 955 N N . GLN B 1 19 ? 6.574 -7.051 6.039 1 95.75 19 GLN B N 1
ATOM 956 C CA . GLN B 1 19 ? 5.805 -8.016 6.816 1 95.75 19 GLN B CA 1
ATOM 957 C C . GLN B 1 19 ? 4.562 -8.469 6.062 1 95.75 19 GLN B C 1
ATOM 959 O O . GLN B 1 19 ? 4.262 -9.664 6.004 1 95.75 19 GLN B O 1
ATOM 964 N N . ILE B 1 20 ? 3.857 -7.547 5.5 1 95.75 20 ILE B N 1
ATOM 965 C CA . ILE B 1 20 ? 2.662 -7.855 4.723 1 95.75 20 ILE B CA 1
ATOM 966 C C . ILE B 1 20 ? 3.037 -8.734 3.527 1 95.75 20 ILE B C 1
ATOM 968 O O . ILE B 1 20 ? 2.387 -9.742 3.266 1 95.75 20 ILE B O 1
ATOM 972 N N . ARG B 1 21 ? 4.059 -8.305 2.859 1 97.88 21 ARG B N 1
ATOM 973 C CA . ARG B 1 21 ? 4.531 -9.039 1.691 1 97.88 21 ARG B CA 1
ATOM 974 C C . ARG B 1 21 ? 4.805 -10.5 2.041 1 97.88 21 ARG B C 1
ATOM 976 O O . ARG B 1 21 ? 4.316 -11.406 1.366 1 97.88 21 ARG B O 1
ATOM 983 N N . GLN B 1 22 ? 5.559 -10.734 3.086 1 97.88 22 GLN B N 1
ATOM 984 C CA . GLN B 1 22 ? 5.941 -12.078 3.5 1 97.88 22 GLN B CA 1
ATOM 985 C C . GLN B 1 22 ? 4.723 -12.898 3.908 1 97.88 22 GLN B C 1
ATOM 987 O O . GLN B 1 22 ? 4.582 -14.055 3.508 1 97.88 22 GLN B O 1
ATOM 992 N N . GLN B 1 23 ? 3.844 -12.328 4.656 1 97.69 23 GLN B N 1
ATOM 993 C CA . GLN B 1 23 ? 2.664 -13.023 5.152 1 97.69 23 GLN B CA 1
ATOM 994 C C . GLN B 1 23 ? 1.749 -13.445 4.004 1 97.69 23 GLN B C 1
ATOM 996 O O . GLN B 1 23 ? 1.361 -14.609 3.906 1 97.69 23 GLN B O 1
ATOM 1001 N N . GLU B 1 24 ? 1.448 -12.516 3.162 1 97.81 24 GLU B N 1
ATOM 1002 C CA . GLU B 1 24 ? 0.534 -12.797 2.061 1 97.81 24 GLU B CA 1
ATOM 1003 C C . GLU B 1 24 ? 1.147 -13.789 1.072 1 97.81 24 GLU B C 1
ATOM 1005 O O . GLU B 1 24 ? 0.45 -14.648 0.533 1 97.81 24 GLU B O 1
ATOM 1010 N N . LEU B 1 25 ? 2.451 -13.648 0.804 1 97.56 25 LEU B N 1
ATOM 1011 C CA . LEU B 1 25 ? 3.131 -14.57 -0.1 1 97.56 25 LEU B CA 1
ATOM 1012 C C . LEU B 1 25 ? 3.117 -15.992 0.459 1 97.56 25 LEU B C 1
ATOM 1014 O O . LEU B 1 25 ? 2.863 -16.953 -0.273 1 97.56 25 LEU B O 1
ATOM 1018 N N . GLU B 1 26 ? 3.387 -16.094 1.699 1 96.94 26 GLU B N 1
ATOM 1019 C CA . GLU B 1 26 ? 3.379 -17.406 2.348 1 96.94 26 GLU B CA 1
ATOM 1020 C C . GLU B 1 26 ? 2.006 -18.062 2.24 1 96.94 26 GLU B C 1
ATOM 1022 O O . GLU B 1 26 ? 1.904 -19.25 1.91 1 96.94 26 GLU B O 1
ATOM 1027 N N . ILE B 1 27 ? 0.959 -17.359 2.482 1 96.69 27 ILE B N 1
ATOM 1028 C CA . ILE B 1 27 ? -0.408 -17.875 2.391 1 96.69 27 ILE B CA 1
ATOM 1029 C C . ILE B 1 27 ? -0.688 -18.344 0.968 1 96.69 27 ILE B C 1
ATOM 1031 O O . ILE B 1 27 ? -1.231 -19.438 0.767 1 96.69 27 ILE B O 1
ATOM 1035 N N . ALA B 1 28 ? -0.293 -17.547 0.007 1 96.5 28 ALA B N 1
ATOM 1036 C CA . ALA B 1 28 ? -0.538 -17.891 -1.395 1 96.5 28 ALA B CA 1
ATOM 1037 C C . ALA B 1 28 ? 0.221 -19.141 -1.8 1 96.5 28 ALA B C 1
ATOM 1039 O O . ALA B 1 28 ? -0.335 -20.031 -2.459 1 96.5 28 ALA B O 1
ATOM 1040 N N . LEU B 1 29 ? 1.459 -19.25 -1.426 1 95.81 29 LEU B N 1
ATOM 1041 C CA . LEU B 1 29 ? 2.295 -20.375 -1.835 1 95.81 29 LEU B CA 1
ATOM 1042 C C . LEU B 1 29 ? 1.851 -21.656 -1.147 1 95.81 29 LEU B C 1
ATOM 1044 O O . LEU B 1 29 ? 2.088 -22.766 -1.66 1 95.81 29 LEU B O 1
ATOM 1048 N N . GLN B 1 30 ? 1.17 -21.531 -0.034 1 95.12 30 GLN B N 1
ATOM 1049 C CA . GLN B 1 30 ? 0.61 -22.703 0.643 1 95.12 30 GLN B CA 1
ATOM 1050 C C . GLN B 1 30 ? -0.614 -23.234 -0.097 1 95.12 30 GLN B C 1
ATOM 1052 O O . GLN B 1 30 ? -0.91 -24.422 -0.042 1 95.12 30 GLN B O 1
AT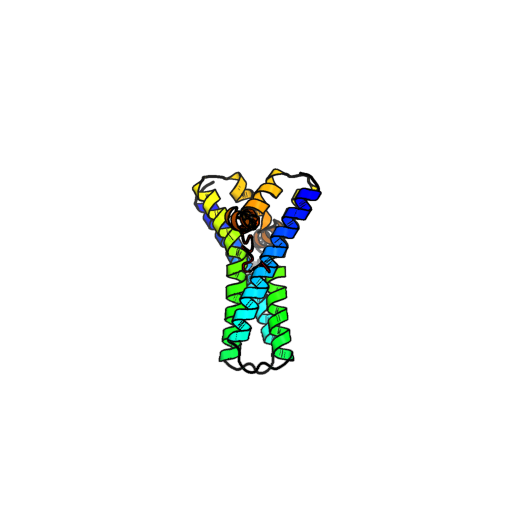OM 1057 N N . LYS B 1 31 ? -1.248 -22.328 -0.786 1 94 31 LYS B N 1
ATOM 1058 C CA . LYS B 1 31 ? -2.475 -22.688 -1.49 1 94 31 LYS B CA 1
ATOM 1059 C C . LYS B 1 31 ? -2.17 -23.219 -2.885 1 94 31 LYS B C 1
ATOM 1061 O O . LYS B 1 31 ? -3 -23.906 -3.486 1 94 31 LYS B O 1
ATOM 1066 N N . ILE B 1 32 ? -1.038 -22.812 -3.396 1 88.12 32 ILE B N 1
ATOM 1067 C CA . ILE B 1 32 ? -0.701 -23.203 -4.762 1 88.12 32 ILE B CA 1
ATOM 1068 C C . ILE B 1 32 ? 0.126 -24.484 -4.742 1 88.12 32 ILE B C 1
ATOM 1070 O O . ILE B 1 32 ? 1.22 -24.516 -4.172 1 88.12 32 ILE B O 1
ATOM 1074 N N . ASP B 1 33 ? -0.48 -25.547 -5.348 1 82 33 ASP B N 1
ATOM 1075 C CA . ASP B 1 33 ? 0.258 -26.797 -5.512 1 82 33 ASP B CA 1
ATOM 1076 C C . ASP B 1 33 ? 1.044 -26.797 -6.82 1 82 33 ASP B C 1
ATOM 1078 O O . ASP B 1 33 ? 0.583 -26.266 -7.832 1 82 33 ASP B O 1
ATOM 1082 N N . ASP B 1 34 ? 2.293 -27.328 -6.812 1 86 34 ASP B N 1
ATOM 1083 C CA . ASP B 1 34 ? 3.041 -27.75 -7.992 1 86 34 ASP B CA 1
ATOM 1084 C C . ASP B 1 34 ? 3.424 -26.562 -8.867 1 86 34 ASP B C 1
ATOM 1086 O O . ASP B 1 34 ? 3.256 -26.594 -10.086 1 86 34 ASP B O 1
ATOM 1090 N N . LEU B 1 35 ? 3.842 -25.547 -8.281 1 90.12 35 LEU B N 1
ATOM 1091 C CA . LEU B 1 35 ? 4.473 -24.516 -9.094 1 90.12 35 LEU B CA 1
ATOM 1092 C C . LEU B 1 35 ? 5.883 -24.922 -9.5 1 90.12 35 LEU B C 1
ATOM 1094 O O . LEU B 1 35 ? 6.633 -25.469 -8.68 1 90.12 35 LEU B O 1
ATOM 1098 N N . ASP B 1 36 ? 6.094 -24.734 -10.773 1 91.38 36 ASP B N 1
ATOM 1099 C CA . ASP B 1 36 ? 7.504 -24.891 -11.117 1 91.38 36 ASP B CA 1
ATOM 1100 C C . ASP B 1 36 ? 8.328 -23.703 -10.641 1 91.38 36 ASP B C 1
ATOM 1102 O O . ASP B 1 36 ? 7.789 -22.75 -10.078 1 91.38 36 ASP B O 1
ATOM 1106 N N . ASP B 1 37 ? 9.648 -23.797 -10.742 1 93.19 37 ASP B N 1
ATOM 1107 C CA . ASP B 1 37 ? 10.555 -22.797 -10.18 1 93.19 37 ASP B CA 1
ATOM 1108 C C . ASP B 1 37 ? 10.328 -21.438 -10.82 1 93.19 37 ASP B C 1
ATOM 1110 O O . ASP B 1 37 ? 10.383 -20.406 -10.141 1 93.19 37 ASP B O 1
ATOM 1114 N N . ASP B 1 38 ? 10.016 -21.406 -12.109 1 93.19 38 ASP B N 1
ATOM 1115 C CA . ASP B 1 38 ? 9.805 -20.141 -12.812 1 93.19 38 ASP B CA 1
ATOM 1116 C C . ASP B 1 38 ? 8.492 -19.5 -12.391 1 93.19 38 ASP B C 1
ATOM 1118 O O . ASP B 1 38 ? 8.43 -18.281 -12.203 1 93.19 38 ASP B O 1
ATOM 1122 N N . GLN B 1 39 ? 7.508 -20.281 -12.227 1 94.19 39 GLN B N 1
ATOM 1123 C CA . GLN B 1 39 ? 6.211 -19.797 -11.773 1 94.19 39 GLN B CA 1
ATOM 1124 C C . GLN B 1 39 ? 6.305 -19.219 -10.359 1 94.19 39 GLN B C 1
ATOM 1126 O O . GLN B 1 39 ? 5.777 -18.141 -10.086 1 94.19 39 GLN B O 1
ATOM 1131 N N . ARG B 1 40 ? 7.023 -19.938 -9.547 1 94.75 40 ARG B N 1
ATOM 1132 C CA . ARG B 1 40 ? 7.203 -19.484 -8.172 1 94.75 40 ARG B CA 1
ATOM 1133 C C . ARG B 1 40 ? 7.953 -18.156 -8.109 1 94.75 40 ARG B C 1
ATOM 1135 O O . ARG B 1 40 ? 7.562 -17.25 -7.375 1 94.75 40 ARG B O 1
ATOM 1142 N N . ALA B 1 41 ? 8.945 -18.031 -8.867 1 95.88 41 ALA B N 1
ATOM 1143 C CA . ALA B 1 41 ? 9.727 -16.797 -8.906 1 95.88 41 ALA B CA 1
ATOM 1144 C C . ALA B 1 41 ? 8.867 -15.625 -9.375 1 95.88 41 ALA B C 1
ATOM 1146 O O . ALA B 1 41 ? 9.016 -14.508 -8.875 1 95.88 41 ALA B O 1
ATOM 1147 N N . THR B 1 42 ? 7.965 -15.898 -10.273 1 96.75 42 THR B N 1
ATOM 1148 C CA . THR B 1 42 ? 7.102 -14.844 -10.797 1 96.75 42 THR B CA 1
ATOM 1149 C C . THR B 1 42 ? 6.094 -14.398 -9.742 1 96.75 42 THR B C 1
ATOM 1151 O O . THR B 1 42 ? 5.797 -13.211 -9.617 1 96.75 42 THR B O 1
ATOM 1154 N N . VAL B 1 43 ? 5.645 -15.367 -9.031 1 96.69 43 VAL B N 1
ATOM 1155 C CA . VAL B 1 43 ? 4.703 -15.039 -7.965 1 96.69 43 VAL B CA 1
ATOM 1156 C C . VAL B 1 43 ? 5.406 -14.219 -6.887 1 96.69 43 VAL B C 1
ATOM 1158 O O . VAL B 1 43 ? 4.852 -13.242 -6.387 1 96.69 43 VAL B O 1
ATOM 1161 N N . GLU B 1 44 ? 6.613 -14.586 -6.574 1 97.31 44 GLU B N 1
ATOM 1162 C CA . GLU B 1 44 ? 7.402 -13.844 -5.602 1 97.31 44 GLU B CA 1
ATOM 1163 C C . GLU B 1 44 ? 7.684 -12.422 -6.086 1 97.31 44 GLU B C 1
ATOM 1165 O O . GLU B 1 44 ? 7.582 -11.469 -5.316 1 97.31 44 GLU B O 1
ATOM 1170 N N . ALA B 1 45 ? 7.984 -12.297 -7.32 1 97.75 45 ALA B N 1
ATOM 1171 C CA . ALA B 1 45 ? 8.242 -10.984 -7.91 1 97.75 45 ALA B CA 1
ATOM 1172 C C . ALA B 1 45 ? 6.988 -10.117 -7.879 1 97.75 45 ALA B C 1
ATOM 1174 O O . ALA B 1 45 ? 7.074 -8.898 -7.668 1 97.75 45 ALA B O 1
ATOM 1175 N N . LEU B 1 46 ? 5.871 -10.727 -8.133 1 97.75 46 LEU B N 1
ATOM 1176 C CA . LEU B 1 46 ? 4.605 -10 -8.07 1 97.75 46 LEU B CA 1
ATOM 1177 C C . LEU B 1 46 ? 4.391 -9.406 -6.684 1 97.75 46 LEU B C 1
ATOM 1179 O O . LEU B 1 46 ? 4.047 -8.227 -6.559 1 97.75 46 LEU B O 1
ATOM 1183 N N . ALA B 1 47 ? 4.562 -10.227 -5.672 1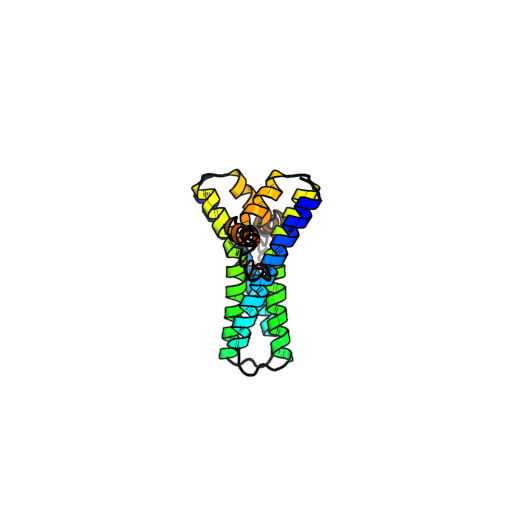 98.06 47 ALA B N 1
ATOM 1184 C CA . ALA B 1 47 ? 4.379 -9.758 -4.301 1 98.06 47 ALA B CA 1
ATOM 1185 C C . ALA B 1 47 ? 5.312 -8.586 -3.996 1 98.06 47 ALA B C 1
ATOM 1187 O O . ALA B 1 47 ? 4.895 -7.594 -3.396 1 98.06 47 ALA B O 1
ATOM 1188 N N . ASP B 1 48 ? 6.512 -8.68 -4.434 1 97.75 48 ASP B N 1
ATOM 1189 C CA . ASP B 1 48 ? 7.508 -7.633 -4.227 1 97.75 48 ASP B CA 1
ATOM 1190 C C . ASP B 1 48 ? 7.09 -6.336 -4.918 1 97.75 48 ASP B C 1
ATOM 1192 O O . ASP B 1 48 ? 7.062 -5.273 -4.293 1 97.75 48 ASP B O 1
ATOM 1196 N N . ARG B 1 49 ? 6.727 -6.418 -6.113 1 96.81 49 ARG B N 1
ATOM 1197 C CA . ARG B 1 49 ? 6.379 -5.238 -6.902 1 96.81 49 ARG B CA 1
ATOM 1198 C C . ARG B 1 49 ? 5.109 -4.582 -6.371 1 96.81 49 ARG B C 1
ATOM 1200 O O . ARG B 1 49 ? 4.992 -3.355 -6.359 1 96.81 49 ARG B O 1
ATOM 1207 N N . MET B 1 50 ? 4.203 -5.391 -5.988 1 97.12 50 MET B N 1
ATOM 1208 C CA . MET B 1 50 ? 2.945 -4.863 -5.465 1 97.12 50 MET B CA 1
ATOM 1209 C C . MET B 1 50 ? 3.191 -3.971 -4.254 1 97.12 50 MET B C 1
ATOM 1211 O O . MET B 1 50 ? 2.703 -2.84 -4.203 1 97.12 50 MET B O 1
ATOM 1215 N N . VAL B 1 51 ? 3.914 -4.434 -3.34 1 96.81 51 VAL B N 1
ATOM 1216 C CA . VAL B 1 51 ? 4.195 -3.676 -2.125 1 96.81 51 VAL B CA 1
ATOM 1217 C C . VAL B 1 51 ? 4.988 -2.42 -2.473 1 96.81 51 VAL B C 1
ATOM 1219 O O . VAL B 1 51 ? 4.68 -1.328 -1.988 1 96.81 51 VAL B O 1
ATOM 1222 N N . GLU B 1 52 ? 5.949 -2.588 -3.281 1 95.56 52 GLU B N 1
ATOM 1223 C CA . GLU B 1 52 ? 6.781 -1.46 -3.686 1 95.56 52 GLU B CA 1
ATOM 1224 C C . GLU B 1 52 ? 5.953 -0.378 -4.371 1 95.56 52 GLU B C 1
ATOM 1226 O O . GLU B 1 52 ? 6.07 0.804 -4.043 1 95.56 52 GLU B O 1
ATOM 1231 N N . GLN B 1 53 ? 5.172 -0.819 -5.254 1 95.44 53 GLN B N 1
ATOM 1232 C CA . GLN B 1 53 ? 4.414 0.149 -6.043 1 95.44 53 GLN B CA 1
ATOM 1233 C C . GLN B 1 53 ? 3.352 0.837 -5.191 1 95.44 53 GLN B C 1
ATOM 1235 O O . GLN B 1 53 ? 3.082 2.027 -5.371 1 95.44 53 GLN B O 1
ATOM 1240 N N . VAL B 1 54 ? 2.725 0.19 -4.324 1 94.75 54 VAL B N 1
ATOM 1241 C CA . VAL B 1 54 ? 1.697 0.792 -3.48 1 94.75 54 VAL B CA 1
ATOM 1242 C C . VAL B 1 54 ? 2.336 1.791 -2.52 1 94.75 54 VAL B C 1
ATOM 1244 O O . VAL B 1 54 ? 1.781 2.863 -2.268 1 94.75 54 VAL B O 1
ATOM 1247 N N . LEU B 1 55 ? 3.541 1.515 -1.996 1 93.94 55 LEU B N 1
ATOM 1248 C CA . LEU B 1 55 ? 4.188 2.35 -0.99 1 93.94 55 LEU B CA 1
ATOM 1249 C C . LEU B 1 55 ? 4.992 3.467 -1.646 1 93.94 55 LEU B C 1
ATOM 1251 O O . LEU B 1 55 ? 5.48 4.371 -0.963 1 93.94 55 LEU B O 1
ATOM 1255 N N . GLU B 1 56 ? 5.172 3.463 -2.881 1 93.25 56 GLU B N 1
ATOM 1256 C CA . GLU B 1 56 ? 6.035 4.418 -3.568 1 93.25 56 GLU B CA 1
ATOM 1257 C C . GLU B 1 56 ? 5.578 5.852 -3.322 1 93.25 56 GLU B C 1
ATOM 1259 O O . GLU B 1 56 ? 6.371 6.703 -2.914 1 93.25 56 GLU B O 1
ATOM 1264 N N . ALA B 1 57 ? 4.371 6.137 -3.652 1 88.19 57 ALA B N 1
ATOM 1265 C CA . ALA B 1 57 ? 3.877 7.512 -3.594 1 88.19 57 ALA B CA 1
ATOM 1266 C C . ALA B 1 57 ? 3.951 8.062 -2.172 1 88.19 57 ALA B C 1
ATOM 1268 O O . ALA B 1 57 ? 4.492 9.148 -1.945 1 88.19 57 ALA B O 1
ATOM 1269 N N . PRO B 1 58 ? 3.471 7.312 -1.155 1 88.75 58 PRO B N 1
ATOM 1270 C CA . PRO B 1 58 ? 3.57 7.848 0.204 1 88.75 58 PRO B CA 1
ATOM 1271 C C . PRO B 1 58 ? 5.016 8.023 0.666 1 88.75 58 PRO B C 1
ATOM 1273 O O . PRO B 1 58 ? 5.332 8.984 1.371 1 88.75 58 PRO B O 1
ATOM 1276 N N . THR B 1 59 ? 5.863 7.148 0.288 1 89.56 59 THR B N 1
ATOM 1277 C CA . THR B 1 59 ? 7.266 7.234 0.671 1 89.56 59 THR B CA 1
ATOM 1278 C C . THR B 1 59 ? 7.934 8.438 0.011 1 89.56 59 THR B C 1
ATOM 1280 O O . THR B 1 59 ? 8.656 9.188 0.665 1 89.56 59 THR B O 1
ATOM 1283 N N . ARG B 1 60 ? 7.629 8.648 -1.196 1 90.25 60 ARG B N 1
ATOM 1284 C CA . ARG B 1 60 ? 8.18 9.797 -1.907 1 90.25 60 ARG B CA 1
ATOM 1285 C C . ARG B 1 60 ? 7.684 11.102 -1.299 1 90.25 60 ARG B C 1
ATOM 1287 O O . ARG B 1 60 ? 8.461 12.039 -1.113 1 90.25 60 ARG B O 1
ATOM 1294 N N . SER B 1 61 ? 6.414 11.164 -1.112 1 87.12 61 SER B N 1
ATOM 1295 C CA . SER B 1 61 ? 5.832 12.367 -0.524 1 87.12 61 SER B CA 1
ATOM 1296 C C . SER B 1 61 ? 6.41 12.641 0.86 1 87.12 61 SER B C 1
ATOM 1298 O O . SER B 1 61 ? 6.652 13.797 1.222 1 87.12 61 SER B O 1
ATOM 1300 N N . LEU B 1 62 ? 6.621 11.609 1.654 1 86.62 62 LEU B N 1
ATOM 1301 C CA . LEU B 1 62 ? 7.211 11.742 2.982 1 86.62 62 LEU B CA 1
ATOM 1302 C C . LEU B 1 62 ? 8.641 12.273 2.893 1 86.62 62 LEU B C 1
ATOM 1304 O O . LEU B 1 62 ? 9.031 13.141 3.672 1 86.62 62 LEU B O 1
ATOM 1308 N N . LEU B 1 63 ? 9.32 11.766 1.954 1 88.69 63 LEU B N 1
ATOM 1309 C CA . LEU B 1 63 ? 10.688 12.227 1.742 1 88.69 63 LEU B CA 1
ATOM 1310 C C . LEU B 1 63 ? 10.711 13.695 1.341 1 88.69 63 LEU B C 1
ATOM 1312 O O . LEU B 1 63 ? 11.547 14.461 1.819 1 88.69 63 LEU B O 1
ATOM 1316 N N . THR B 1 64 ? 9.758 14.016 0.477 1 87.69 64 THR B N 1
ATOM 1317 C CA . THR B 1 64 ? 9.648 15.414 0.058 1 87.69 64 THR B CA 1
ATOM 1318 C C . THR B 1 64 ? 9.336 16.312 1.25 1 87.69 64 THR B C 1
ATOM 1320 O O . THR B 1 64 ? 9.953 17.359 1.418 1 87.69 64 THR B O 1
ATOM 1323 N N . ALA B 1 65 ? 8.461 15.867 2.051 1 85.75 65 ALA B N 1
ATOM 1324 C CA . ALA B 1 65 ? 8.102 16.625 3.25 1 85.75 65 ALA B CA 1
ATOM 1325 C C . ALA B 1 65 ? 9.297 16.766 4.184 1 85.75 65 ALA B C 1
ATOM 1327 O O . ALA B 1 65 ? 9.484 17.812 4.801 1 85.75 65 ALA B O 1
ATOM 1328 N N . ALA B 1 66 ? 10.062 15.781 4.363 1 86.25 66 ALA B N 1
ATOM 1329 C CA . ALA B 1 66 ? 11.25 15.82 5.211 1 86.25 66 ALA B CA 1
ATOM 1330 C C . ALA B 1 66 ? 12.273 16.828 4.688 1 86.25 66 ALA B C 1
ATOM 1332 O O .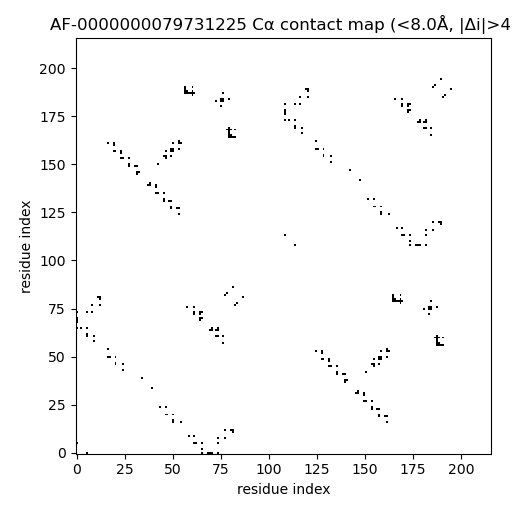 ALA B 1 66 ? 12.844 17.594 5.465 1 86.25 66 ALA B O 1
ATOM 1333 N N . VAL B 1 67 ? 12.469 16.891 3.41 1 87.75 67 VAL B N 1
ATOM 1334 C CA . VAL B 1 67 ? 13.406 17.812 2.77 1 87.75 67 VAL B CA 1
ATOM 1335 C C . VAL B 1 67 ? 12.945 19.25 2.975 1 87.75 67 VAL B C 1
ATOM 1337 O O . VAL B 1 67 ? 13.766 20.156 3.189 1 87.75 67 VAL B O 1
ATOM 1340 N N . GLU B 1 68 ? 11.664 19.406 2.984 1 89.06 68 GLU B N 1
ATOM 1341 C CA . GLU B 1 68 ? 11.086 20.734 3.139 1 89.06 68 GLU B CA 1
ATOM 1342 C C . GLU B 1 68 ? 10.914 21.094 4.609 1 89.06 68 GLU B C 1
ATOM 1344 O O . GLU B 1 68 ? 10.344 22.141 4.938 1 89.06 68 GLU B O 1
ATOM 1349 N N . ASN B 1 69 ? 11.391 20.219 5.48 1 87.56 69 ASN B N 1
ATOM 1350 C CA . ASN B 1 69 ? 11.312 20.406 6.922 1 87.56 69 ASN B CA 1
ATOM 1351 C C . ASN B 1 69 ? 9.875 20.609 7.387 1 87.56 69 ASN B C 1
ATOM 1353 O O . ASN B 1 69 ? 9.602 21.438 8.258 1 87.56 69 ASN B O 1
ATOM 1357 N N . ASP B 1 70 ? 9.023 19.906 6.734 1 86.88 70 ASP B N 1
ATOM 1358 C CA . ASP B 1 70 ? 7.609 19.922 7.102 1 86.88 70 ASP B CA 1
ATOM 1359 C C . ASP B 1 70 ? 7.309 18.844 8.156 1 86.88 70 ASP B C 1
ATOM 1361 O O . ASP B 1 70 ? 6.863 17.75 7.816 1 86.88 70 ASP B O 1
ATOM 1365 N N . GLU B 1 71 ? 7.453 19.172 9.398 1 84.06 71 GLU B N 1
ATOM 1366 C CA . GLU B 1 71 ? 7.363 18.25 10.516 1 84.06 71 GLU B CA 1
ATOM 1367 C C . GLU B 1 71 ? 5.938 17.734 10.695 1 84.06 71 GLU B C 1
ATOM 1369 O O . GLU B 1 71 ? 5.73 16.578 11.07 1 84.06 71 GLU B O 1
ATOM 1374 N N . GLU B 1 72 ? 5.066 18.594 10.445 1 84.31 72 GLU B N 1
ATOM 1375 C CA . GLU B 1 72 ? 3.666 18.219 10.625 1 84.31 72 GLU B CA 1
ATOM 1376 C C . GLU B 1 72 ? 3.254 17.141 9.633 1 84.31 72 GLU B C 1
ATOM 1378 O O . GLU B 1 72 ? 2.6 16.156 10.008 1 84.31 72 GLU B O 1
ATOM 1383 N N . THR B 1 73 ? 3.686 17.25 8.422 1 83.69 73 THR B N 1
ATOM 1384 C CA . THR B 1 73 ? 3.383 16.266 7.391 1 83.69 73 THR B CA 1
ATOM 1385 C C . THR B 1 73 ? 4.039 14.922 7.711 1 83.69 73 THR B C 1
ATOM 1387 O O . THR B 1 73 ? 3.41 13.875 7.578 1 83.69 73 THR B O 1
ATOM 1390 N N . VAL B 1 74 ? 5.223 14.953 8.148 1 83.75 74 VAL B N 1
ATOM 1391 C CA . VAL B 1 74 ? 5.949 13.734 8.484 1 83.75 74 VAL B CA 1
ATOM 1392 C C . VAL B 1 74 ? 5.258 13.023 9.648 1 83.75 74 VAL B C 1
ATOM 1394 O O . VAL B 1 74 ? 5.043 11.812 9.602 1 83.75 74 VAL B O 1
ATOM 1397 N N . ALA B 1 75 ? 4.879 13.789 10.633 1 82.94 75 ALA B N 1
ATOM 1398 C CA . ALA B 1 75 ? 4.215 13.227 11.805 1 82.94 75 ALA B CA 1
ATOM 1399 C C . ALA B 1 75 ? 2.875 12.594 11.422 1 82.94 75 ALA B C 1
ATOM 1401 O O . ALA B 1 75 ? 2.535 11.508 11.891 1 82.94 75 ALA B O 1
ATOM 1402 N N . THR B 1 76 ? 2.176 13.219 10.586 1 83.88 76 THR B N 1
ATOM 1403 C CA . THR B 1 76 ? 0.875 12.719 10.148 1 83.88 76 THR B CA 1
ATOM 1404 C C . THR B 1 76 ? 1.032 11.445 9.328 1 83.88 76 THR B C 1
ATOM 1406 O O . THR B 1 76 ? 0.28 10.484 9.516 1 83.88 76 THR B O 1
ATOM 1409 N N . ALA B 1 77 ? 2.039 11.453 8.461 1 82.25 77 ALA B N 1
ATOM 1410 C CA . ALA B 1 77 ? 2.307 10.266 7.652 1 82.25 77 ALA B CA 1
ATOM 1411 C C . ALA B 1 77 ? 2.596 9.055 8.539 1 82.25 77 ALA B C 1
ATOM 1413 O O . ALA B 1 77 ? 2.061 7.969 8.312 1 82.25 77 ALA B O 1
ATOM 1414 N N . LEU B 1 78 ? 3.342 9.266 9.5 1 80.62 78 LEU B N 1
ATOM 1415 C CA . LEU B 1 78 ? 3.695 8.188 10.414 1 80.62 78 LEU B CA 1
ATOM 1416 C C . LEU B 1 78 ? 2.467 7.684 11.164 1 80.62 78 LEU B C 1
ATOM 1418 O O . LEU B 1 78 ? 2.303 6.477 11.359 1 80.62 78 LEU B O 1
ATOM 1422 N N . SER B 1 79 ? 1.687 8.531 11.562 1 82.56 79 SER B N 1
ATOM 1423 C CA . SER B 1 79 ? 0.479 8.148 12.289 1 82.56 79 SER B CA 1
ATOM 1424 C C . SER B 1 79 ? -0.47 7.348 11.406 1 82.56 79 SER B C 1
ATOM 1426 O O . SER B 1 79 ? -1.201 6.48 11.891 1 82.56 79 SER B O 1
ATOM 1428 N N . LEU B 1 80 ? -0.412 7.66 10.141 1 84.06 80 LEU B N 1
ATOM 1429 C CA . LEU B 1 80 ? -1.3 6.984 9.203 1 84.06 80 LEU B CA 1
ATOM 1430 C C . LEU B 1 80 ? -0.88 5.531 9 1 84.06 80 LEU B C 1
ATOM 1432 O O . LEU B 1 80 ? -1.73 4.648 8.875 1 84.06 80 LEU B O 1
ATOM 1436 N N . PHE B 1 81 ? 0.404 5.348 8.961 1 84.94 81 PHE B N 1
ATOM 1437 C CA . PHE B 1 81 ? 0.904 4.027 8.594 1 84.94 81 PHE B CA 1
ATOM 1438 C C . PHE B 1 81 ? 1.214 3.201 9.836 1 84.94 81 PHE B C 1
ATOM 1440 O O . PHE B 1 81 ? 1.195 1.97 9.781 1 84.94 81 PHE B O 1
ATOM 1447 N N . VAL B 1 82 ? 1.741 3.811 10.734 1 70.19 82 VAL B N 1
ATOM 1448 C CA . VAL B 1 82 ? 2.217 3.078 11.906 1 70.19 82 VAL B CA 1
ATOM 1449 C C . VAL B 1 82 ? 1.194 3.188 13.031 1 70.19 82 VAL B C 1
ATOM 1451 O O . VAL B 1 82 ? 1.007 4.262 13.609 1 70.19 82 VAL B O 1
ATOM 1454 N N . ASP B 1 83 ? -0.049 3.107 12.789 1 58.72 83 ASP B N 1
ATOM 1455 C CA . ASP B 1 83 ? -1.008 3.221 13.891 1 58.72 83 ASP B CA 1
ATOM 1456 C C . ASP B 1 83 ? -0.406 2.721 15.195 1 58.72 83 ASP B C 1
ATOM 1458 O O . ASP B 1 83 ? 0.502 1.887 15.195 1 58.72 83 ASP B O 1
ATOM 1462 N N . GLY B 1 84 ? -0.554 3.629 16.219 1 47.12 84 GLY B N 1
ATOM 1463 C CA . GLY B 1 84 ? -0.188 3.367 17.609 1 47.12 84 GLY B CA 1
ATOM 1464 C C . GLY B 1 84 ? -0.308 1.903 17.984 1 47.12 84 GLY B C 1
ATOM 1465 O O . GLY B 1 84 ? 0.334 1.448 18.938 1 47.12 84 GLY B O 1
ATOM 1466 N N . GLU B 1 85 ? -1.275 1.289 17.5 1 44.47 85 GLU B N 1
ATOM 1467 C CA . GLU B 1 85 ? -1.47 0.009 18.172 1 44.47 85 GLU B CA 1
ATOM 1468 C C . GLU B 1 85 ? -0.346 -0.967 17.844 1 44.47 85 GLU B C 1
ATOM 1470 O O . GLU B 1 85 ? -0.088 -1.908 18.594 1 44.47 85 GLU B O 1
ATOM 1475 N N . SER B 1 86 ? 0.068 -0.894 16.656 1 44.88 86 SER B N 1
ATOM 1476 C CA . SER B 1 86 ? 1.161 -1.82 16.391 1 44.88 86 SER B CA 1
ATOM 1477 C C . SER B 1 86 ? 2.416 -1.441 17.172 1 44.88 86 SER B C 1
ATOM 1479 O O . SER B 1 86 ? 3.346 -2.242 17.281 1 44.88 86 SER B O 1
ATOM 1481 N N . VAL B 1 87 ? 2.65 -0.191 17.281 1 40.06 87 VAL B N 1
ATOM 1482 C CA . VAL B 1 87 ? 3.777 0.208 18.125 1 40.06 87 VAL B CA 1
ATOM 1483 C C . VAL B 1 87 ? 3.537 -0.235 19.562 1 40.06 87 VAL B C 1
ATOM 1485 O O . VAL B 1 87 ? 4.445 -0.189 20.391 1 40.06 87 VAL B O 1
ATOM 1488 N N . GLU B 1 88 ? 2.303 -0.076 19.938 1 38.09 88 GLU B N 1
ATOM 1489 C CA . GLU B 1 88 ? 2.162 -0.526 21.312 1 38.09 88 GLU B CA 1
ATOM 1490 C C . GLU B 1 88 ? 2.658 -1.961 21.484 1 38.09 88 GLU B C 1
ATOM 1492 O O . GLU B 1 88 ? 2.779 -2.455 22.609 1 38.09 88 GLU B O 1
ATOM 1497 N N . ARG B 1 89 ? 2.498 -2.658 20.375 1 37 89 ARG B N 1
ATOM 1498 C CA . ARG B 1 89 ? 2.969 -4.016 20.625 1 37 89 ARG B CA 1
ATOM 1499 C C . ARG B 1 89 ? 4.48 -4.039 20.828 1 37 89 ARG B C 1
ATOM 1501 O O . ARG B 1 89 ? 4.992 -4.84 21.609 1 37 89 ARG B O 1
ATOM 1508 N N . GLU B 1 90 ? 5.141 -3.287 19.969 1 37.91 90 GLU B N 1
ATOM 1509 C CA . GLU B 1 90 ? 6.586 -3.377 20.141 1 37.91 90 GLU B CA 1
ATOM 1510 C C . GLU B 1 90 ? 7.031 -2.645 21.406 1 37.91 90 GLU B C 1
ATOM 1512 O O . GLU B 1 90 ? 8.164 -2.811 21.859 1 37.91 90 GLU B O 1
ATOM 1517 N N . ALA B 1 91 ? 6.301 -1.608 21.797 1 37.88 91 ALA B N 1
ATOM 1518 C CA . ALA B 1 91 ? 6.809 -1.018 23.031 1 37.88 91 ALA B CA 1
ATOM 1519 C C . ALA B 1 91 ? 6.727 -2.01 24.188 1 37.88 91 ALA B C 1
ATOM 1521 O O . ALA B 1 91 ? 7.461 -1.888 25.172 1 37.88 91 ALA B O 1
ATOM 1522 N N . ASP B 1 92 ? 5.582 -2.684 24.188 1 35.41 92 ASP B N 1
ATOM 1523 C CA . ASP B 1 92 ? 5.516 -3.545 25.359 1 35.41 92 ASP B CA 1
ATOM 1524 C C . ASP B 1 92 ? 6.492 -4.711 25.25 1 35.41 92 ASP B C 1
ATOM 1526 O O . ASP B 1 92 ? 6.41 -5.676 26.016 1 35.41 92 ASP B O 1
ATOM 1530 N N . CYS B 1 93 ? 7.066 -4.77 23.984 1 37.47 93 CYS B N 1
ATOM 1531 C CA . CYS B 1 93 ? 8.016 -5.879 24.047 1 37.47 93 CYS B CA 1
ATOM 1532 C C . CYS B 1 93 ? 9.039 -5.66 25.156 1 37.47 93 CYS B C 1
ATOM 1534 O O . CYS B 1 93 ? 9.969 -6.457 25.312 1 37.47 93 CYS B O 1
ATOM 1536 N N . SER B 1 94 ? 9.195 -4.438 25.469 1 34.38 94 SER B N 1
ATOM 1537 C CA . SER B 1 94 ? 10.203 -4.363 26.531 1 34.38 94 SER B CA 1
ATOM 1538 C C . SER B 1 94 ? 9.734 -5.07 27.797 1 34.38 94 SER B C 1
ATOM 1540 O O . SER B 1 94 ? 10.359 -4.945 28.844 1 34.38 94 SER B O 1
ATOM 1542 N N . SER B 1 95 ? 8.414 -5.32 27.875 1 34.09 95 SER B N 1
ATOM 1543 C CA . SER B 1 95 ? 8.352 -5.844 29.234 1 34.09 95 SER B CA 1
ATOM 1544 C C . SER B 1 95 ? 9.242 -7.074 29.391 1 34.09 95 SER B C 1
ATOM 1546 O O . SER B 1 95 ? 9.078 -8.055 28.672 1 34.09 95 SER B O 1
ATOM 1548 N N . PRO B 1 96 ? 10.484 -6.785 29.703 1 35.91 96 PRO B N 1
ATOM 1549 C CA . PRO B 1 96 ? 11.289 -7.902 30.188 1 35.91 96 PRO B CA 1
ATOM 1550 C C . PRO B 1 96 ? 10.469 -8.914 30.984 1 35.91 96 PRO B C 1
ATOM 1552 O O . PRO B 1 96 ? 9.633 -8.531 31.812 1 35.91 96 PRO B O 1
ATOM 1555 N N . GLY B 1 97 ? 9.711 -9.812 30.406 1 33.5 97 GLY B N 1
ATOM 1556 C CA . GLY B 1 97 ? 9.258 -10.922 31.219 1 33.5 97 GLY B CA 1
ATOM 1557 C C . GLY B 1 97 ? 10.195 -11.25 32.375 1 33.5 97 GLY B C 1
ATOM 1558 O O . GLY B 1 97 ? 11.414 -11.273 32.188 1 33.5 97 GLY B O 1
ATOM 1559 N N . LYS B 1 98 ? 9.914 -10.758 33.562 1 37.06 98 LYS B N 1
ATOM 1560 C CA . LYS B 1 98 ? 10.336 -11.109 34.906 1 37.06 98 LYS B CA 1
ATOM 1561 C C . LYS B 1 98 ? 10.578 -12.609 35.031 1 37.06 98 LYS B C 1
ATOM 1563 O O . LYS B 1 98 ? 10.695 -13.133 36.156 1 37.06 98 LYS B O 1
ATOM 1568 N N . SER B 1 99 ? 10.555 -13.422 34 1 34.81 99 SER B N 1
ATOM 1569 C CA . SER B 1 99 ? 10.828 -14.773 34.469 1 34.81 99 SER B CA 1
ATOM 1570 C C . SER B 1 99 ? 12.234 -14.891 35.031 1 34.81 99 SER B C 1
ATOM 1572 O O . SER B 1 99 ? 13.219 -14.891 34.312 1 34.81 99 SER B O 1
ATOM 1574 N N . ILE B 1 100 ? 12.656 -13.852 35.75 1 34.88 100 ILE B N 1
ATOM 1575 C CA . ILE B 1 100 ? 13.898 -14.148 36.438 1 34.88 100 ILE B CA 1
ATOM 1576 C C . ILE B 1 100 ? 13.812 -15.523 37.094 1 34.88 100 ILE B C 1
ATOM 1578 O O . ILE B 1 100 ? 12.844 -15.828 37.781 1 34.88 100 ILE B O 1
ATOM 1582 N N . PRO B 1 101 ? 14.141 -16.516 36.344 1 35.47 101 PRO B N 1
ATOM 1583 C CA . PRO B 1 101 ? 14.25 -17.797 37.062 1 35.47 101 PRO B CA 1
ATOM 1584 C C . PRO B 1 101 ? 14.844 -17.625 38.469 1 35.47 101 PRO B C 1
ATOM 1586 O O . PRO B 1 101 ? 15.797 -16.859 38.656 1 35.47 101 PRO B O 1
ATOM 1589 N N . GLU B 1 102 ? 13.969 -17.422 39.531 1 37.47 102 GLU B N 1
ATOM 1590 C CA . GLU B 1 102 ? 14.234 -17.328 40.938 1 37.47 102 GLU B CA 1
ATOM 1591 C C . GLU B 1 102 ? 15.289 -18.344 41.375 1 37.47 102 GLU B C 1
ATOM 1593 O O . GLU B 1 102 ? 15.594 -18.453 42.562 1 37.47 102 GLU B O 1
ATOM 1598 N N . PHE B 1 103 ? 15.68 -19.156 40.438 1 34.34 103 PHE B N 1
ATOM 1599 C CA . PHE B 1 103 ? 16.422 -20.25 41.031 1 34.34 103 PHE B CA 1
ATOM 1600 C C . PHE B 1 103 ? 17.625 -19.734 41.781 1 34.34 103 PHE B C 1
ATOM 1602 O O . PHE B 1 103 ? 18.453 -20.516 42.281 1 34.34 103 PHE B O 1
ATOM 1609 N N . ALA B 1 104 ? 17.828 -18.422 41.594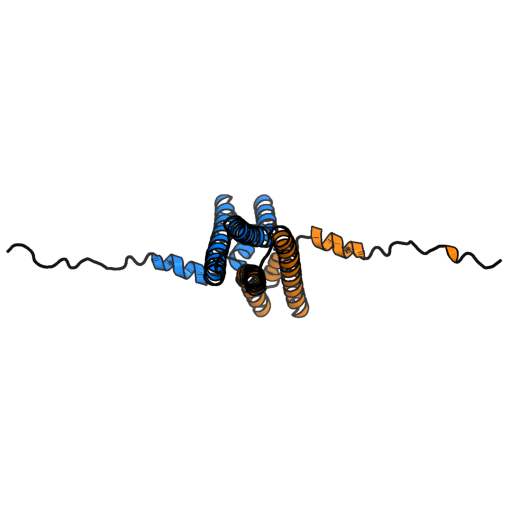 1 32.62 104 ALA B N 1
ATOM 1610 C CA . ALA B 1 104 ? 19.125 -18.203 42.25 1 32.62 104 ALA B CA 1
ATOM 1611 C C . ALA B 1 104 ? 19.047 -18.453 43.75 1 32.62 104 ALA B C 1
ATOM 1613 O O . ALA B 1 104 ? 19.922 -18.031 44.5 1 32.62 104 ALA B O 1
ATOM 1614 N N . ARG B 1 105 ? 17.812 -18.922 44.125 1 31.45 105 ARG B N 1
ATOM 1615 C CA . ARG B 1 105 ? 17.953 -19.047 45.562 1 31.45 105 ARG B CA 1
ATOM 1616 C C . ARG B 1 105 ? 19.297 -19.641 45.938 1 31.45 105 ARG B C 1
ATOM 1618 O O . ARG B 1 105 ? 19.75 -20.609 45.312 1 31.45 105 ARG B O 1
ATOM 1625 N N . ALA B 1 106 ? 19.922 -18.938 46.875 1 32.19 106 ALA B N 1
ATOM 1626 C CA . ALA B 1 106 ? 21.156 -19.016 47.625 1 32.19 106 ALA B CA 1
ATOM 1627 C C . ALA B 1 106 ? 21.406 -20.438 48.156 1 32.19 106 ALA B C 1
ATOM 1629 O O . ALA B 1 106 ? 20.484 -21.078 48.656 1 32.19 106 ALA B O 1
ATOM 1630 N N . GLN B 1 107 ? 22.328 -21.062 47.531 1 26.19 107 GLN B N 1
ATOM 1631 C CA . GLN B 1 107 ? 23.125 -22.203 47.969 1 26.19 107 GLN B CA 1
ATOM 1632 C C . GLN B 1 107 ? 23.312 -22.172 49.5 1 26.19 107 GLN B C 1
ATOM 1634 O O . GLN B 1 107 ? 24.125 -22.922 50.031 1 26.19 107 GLN B O 1
ATOM 1639 N N . ASP B 1 108 ? 22.188 -21.969 50.25 1 23.36 108 ASP B N 1
ATOM 1640 C CA . ASP B 1 108 ? 22.469 -22.609 51.531 1 23.36 108 ASP B CA 1
ATOM 1641 C C . ASP B 1 108 ? 22.547 -24.125 51.406 1 23.36 108 ASP B C 1
ATOM 1643 O O . ASP B 1 108 ? 21.75 -24.719 50.688 1 23.36 108 ASP B O 1
#

InterPro domains:
  IPR015896 Tetrapyrrole biosynthesis, glutamyl-tRNA reductase, dimerisation domain [PF00745] (5-80)
  IPR036453 Glutamyl tRNA-reductase dimerization domain superfamily [SSF69075] (5-81)

Sequence (216 aa):
MTPAEAVRALAAIHDHGEQIRQQELEIALQKIDDLDDDQRATVEALADRMVEQVLEAPTRSLLTAAVENDEETVATALSLFVDGESVEREADCSSPGKSIPEFARAQDMTPAEAVRALAAIHDHGEQIRQQELEIALQKIDDLDDDQRATVEALADRMVEQVLEAPTRSLLTAAVENDEETVATALSLFVDGESVEREADCSSPGKSIPEFARAQD

Secondary structure (DSSP, 8-state):
--HHHHHHHHHHHHHHHHHHHHHHHHHHHHH--S--HHHHHHHHHHHHHHHHHHHHHHHHHHHHHHHTT-HHHHHHHHHHHS-HHHHHHHHGGGS-------------/--HHHHHHHHHHHHHHHHHHHHHHHHHHHHH--S--HHHHHHHHHHHHHHHHHHHHHHHHHHHHHHHTT-HHHHHHHHHHHS-HHHHHHHHGGG-------GGG----

Nearest PDB structures (foldseek):
  4hw9-assembly1_E  TM=5.256E-01  e=4.034E+00  Helicobacter pylori

pLDDT: mean 77.03, std 23.61, range [23.36, 98.06]

Solvent-accessible surface area (backbone atoms only — not comparable to full-atom values): 12095 Å² total; per-residue (Å²): 104,54,71,67,55,51,53,50,47,51,48,53,50,50,50,52,44,49,52,51,39,53,54,51,49,51,56,39,57,71,70,44,78,86,64,51,75,68,49,45,51,44,53,53,49,42,44,52,49,50,48,50,60,68,47,42,47,40,52,50,39,42,51,51,28,50,76,67,56,33,44,67,53,42,53,45,52,40,47,22,61,51,42,66,66,66,52,51,52,61,59,57,60,60,61,70,72,78,66,68,74,78,79,80,81,66,88,121,103,57,72,67,56,51,52,48,48,52,48,52,51,50,51,52,45,50,51,51,40,54,52,51,48,52,57,40,57,71,70,43,78,86,64,50,74,69,48,47,52,44,53,53,49,40,46,52,49,52,48,49,62,68,47,41,46,40,51,51,38,42,51,50,27,52,74,68,56,34,40,66,53,41,53,44,53,39,48,24,61,51,41,63,68,64,48,51,52,59,59,56,57,59,58,68,73,72,73,60,74,66,69,68,64,71,84,115

Foldseek 3Di:
DDPVLLVVLLVVLVVVLVVVLVVVLVVVVVVDPDDDPVRNVVSSVVSVVVSCVVCVVLNVVSVVCVVVVNVVSVVVSSCVRVPVVVVVVVVVVPPPPPCPVPDDDDDD/DDPVLLVVLLVLLVVVLVVVLVVVLVVVVVVDPDDDPVRNVVSSVVSVVVSCVVCVVLNVVSVVCVVVVNVVSVVVSSCVRVPVVVVVVVVCVPPPPPPPVVVVPDPD

Organism: NCBI:txid1457250

Radius of gyration: 23.58 Å; Cα contacts (8 Å, |Δi|>4): 165; chains: 2; bounding box: 46×48×106 Å